Protein 5D0N (pdb70)

Sequence (274 aa):
DVCEAAGKAIYIVSDGTGWTAEHSVNAALGQFENCLADRGCAVNTHLFSLIDDMDRLIEVIKQAAKEGALVLYTLADPSMAEATKKACDFWGVPCTDVLRPTVEAIASHIGVAPSGIPRSSPSRNGRLSEDYFQRIDAIDFTIKQDDGALPQNLYRADIVLAGVSRTGKTPLSIYLAQKGYKVANVPIVMGVDLPKSLFEINQDKVFGLTINPAIEMDHVRQELVHANQIFAQNPSWPVIAVTGKAIEETAAVILGILHDRKQKCSMPRISKRY

Secondary structure (DSSP, 8-state):
------SEEEEEEESS-SHHHHHHHHHHHGGGHHHHHTTSS-EEEEEE----SHHHHHHHHHHHHHHTEEEEEE-SSHHHHHHHHHHHHHHT--EEESSHHHHHHHHHHHT-------TTSSTT-S---HHHHHHHHHHHHHHS--STTHHHHHHH-SEEEEE-TTS-HHHHHHHHHHHT--EEEEE--TT-PPPTHHHHS-STTEEEEE--TT--TTHHHHHHHHHHHHHHH-TTS-EEE-TT--HHHHHHHHHHHHHHHHS--SS-------

Solvent-accessible surface area: 16700 Å² total; per-residue (Å²): 195,141,127,117,125,87,46,97,10,22,4,0,6,7,13,5,46,3,159,85,0,59,120,57,6,78,70,53,36,31,155,110,128,125,48,56,80,112,195,61,45,46,47,52,66,55,66,55,54,73,7,64,44,88,113,112,3,66,121,11,3,25,65,0,25,90,44,52,3,56,1,20,4,14,16,42,44,96,61,24,15,49,23,2,130,154,19,2,119,160,120,63,15,89,32,66,22,44,57,73,79,81,57,91,62,92,15,90,170,96,57,99,83,75,87,20,84,27,175,36,28,122,62,94,89,76,88,101,63,138,53,96,97,97,81,84,82,2,50,72,26,9,77,149,47,86,122,70,36,15,54,97,19,0,119,106,2,58,0,0,0,0,0,2,75,142,7,22,18,94,75,1,2,52,57,0,0,96,97,6,40,60,0,0,27,1,63,2,59,74,80,79,142,32,31,156,9,0,85,102,7,96,43,66,24,0,0,0,0,21,14,66,86,88,180,194,115,84,102,20,44,94,16,11,82,41,2,72,97,22,11,69,131,19,121,57,7,25,64,19,63,17,49,91,58,50,54,95,96,5,1,55,71,0,12,26,48,22,36,43,61,83,123,144,62,119,130,76,136,94,77,88,124,243

Structure (mmCIF, N/CA/C/O backbone):
data_5D0N
#
_entry.id   5D0N
#
_cell.length_a   175.342
_cell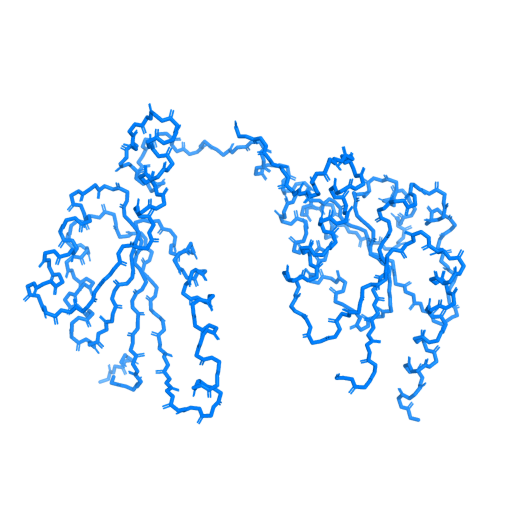.length_b   175.342
_cell.length_c   175.342
_cell.angle_alpha   90.00
_cell.angle_beta   90.00
_cell.angle_gamma   90.00
#
_symmetry.space_group_name_H-M   'P 4 3 2'
#
loop_
_entity.id
_entity.type
_entity.pdbx_description
1 polymer 'Pyruvate, phosphate dikinase regulatory protein, chloroplastic'
2 non-polymer 'ADENOSINE MONOPHOSPHATE'
3 non-polymer 'MAGNESIUM ION'
4 water water
#
loop_
_atom_site.group_PDB
_atom_site.id
_atom_site.type_symbol
_atom_site.label_atom_id
_atom_site.label_alt_id
_atom_site.label_comp_id
_atom_site.label_asym_id
_atom_site.label_entity_id
_atom_site.label_seq_id
_atom_site.pdbx_PDB_ins_code
_atom_site.Cartn_x
_atom_site.Cartn_y
_atom_site.Cartn_z
_atom_site.occupancy
_atom_site.B_iso_or_equiv
_atom_site.auth_seq_id
_atom_site.auth_comp_id
_atom_site.auth_asym_id
_atom_site.auth_atom_id
_atom_site.pdbx_PDB_model_num
ATOM 1 N N . ASP A 1 113 ? 44.857 -17.934 119.049 1.00 125.18 126 ASP A N 1
ATOM 2 C CA . ASP A 1 113 ? 43.605 -17.548 118.330 1.00 127.50 126 ASP A CA 1
ATOM 3 C C . ASP A 1 113 ? 43.841 -16.359 117.368 1.00 127.82 126 ASP A C 1
ATOM 4 O O . ASP A 1 113 ? 43.730 -15.194 117.766 1.00 128.22 126 ASP A O 1
ATOM 9 N N . VAL A 1 114 ? 44.160 -16.672 116.107 1.00 125.46 127 VAL A N 1
ATOM 10 C CA . VAL A 1 114 ? 44.555 -15.665 115.096 1.00 121.30 127 VAL A CA 1
ATOM 11 C C . VAL A 1 114 ? 44.119 -16.027 113.657 1.00 116.74 127 VAL A C 1
ATOM 12 O O . VAL A 1 114 ? 43.767 -17.173 113.360 1.00 113.16 127 VAL A O 1
ATOM 16 N N . CYS A 1 115 ? 44.168 -15.024 112.779 1.00 111.98 128 CYS A N 1
ATOM 17 C CA . CYS A 1 115 ? 43.616 -15.081 111.413 1.00 107.84 128 CYS A CA 1
ATOM 18 C C . CYS A 1 115 ? 44.639 -15.187 110.266 1.00 104.17 128 CYS A C 1
ATOM 19 O O . CYS A 1 115 ? 44.371 -15.847 109.259 1.00 98.99 128 CYS A O 1
ATOM 22 N N . GLU A 1 116 ? 45.782 -14.509 110.419 1.00 101.57 129 GLU A N 1
ATOM 23 C CA . GLU A 1 116 ? 46.824 -14.407 109.377 1.00 93.76 129 GLU A CA 1
ATOM 24 C C . GLU A 1 116 ? 47.759 -15.614 109.371 1.00 87.27 129 GLU A C 1
ATOM 25 O O . GLU A 1 116 ? 47.660 -16.485 108.514 1.00 80.83 129 GLU A O 1
ATOM 31 N N . ALA A 1 122 ? 50.783 -18.181 107.786 1.00 107.04 135 ALA A N 1
ATOM 32 C CA . ALA A 1 122 ? 51.693 -19.211 107.301 1.00 105.14 135 ALA A CA 1
ATOM 33 C C . ALA A 1 122 ? 51.334 -19.669 105.874 1.00 108.73 135 ALA A C 1
ATOM 34 O O . ALA A 1 122 ? 52.207 -19.716 104.999 1.00 106.32 135 ALA A O 1
ATOM 36 N N . ALA A 1 123 ? 50.050 -19.971 105.651 1.00 112.71 136 ALA A N 1
ATOM 37 C CA . ALA A 1 123 ? 49.558 -20.641 104.422 1.00 112.15 136 ALA A CA 1
ATOM 38 C C . ALA A 1 123 ? 49.716 -19.830 103.120 1.00 112.72 136 ALA A C 1
ATOM 39 O O . ALA A 1 123 ? 49.056 -18.803 102.950 1.00 120.65 136 ALA A O 1
ATOM 41 N N . GLY A 1 124 ? 50.571 -20.311 102.207 1.00 105.79 137 GLY A N 1
ATOM 42 C CA . GLY A 1 124 ? 50.804 -19.671 100.898 1.00 97.43 137 GLY A CA 1
ATOM 43 C C . GLY A 1 124 ? 51.816 -18.534 100.943 1.00 93.93 137 GLY A C 1
ATOM 44 O O . GLY A 1 124 ? 52.149 -18.033 102.024 1.00 96.82 137 GLY A O 1
ATOM 45 N N . LYS A 1 125 ? 52.314 -18.131 99.770 1.00 85.97 138 LYS A N 1
ATOM 46 C CA . LYS A 1 125 ? 53.222 -16.970 99.664 1.00 79.28 138 LYS A CA 1
ATOM 47 C C . LYS A 1 125 ? 52.400 -15.679 99.686 1.00 72.10 138 LYS A C 1
ATOM 48 O O . LYS A 1 125 ? 51.401 -15.563 98.991 1.00 71.46 138 LYS A O 1
ATOM 51 N N . ALA A 1 126 ? 52.835 -14.714 100.487 1.00 66.05 139 ALA A N 1
ATOM 52 C CA . ALA A 1 126 ? 52.064 -13.503 100.747 1.00 63.50 139 ALA A CA 1
ATOM 53 C C . ALA A 1 126 ? 52.608 -12.297 99.981 1.00 60.40 139 ALA A C 1
ATOM 54 O O . ALA A 1 126 ? 53.796 -12.247 99.649 1.00 61.61 139 ALA A O 1
ATOM 56 N N . ILE A 1 127 ? 51.729 -11.329 99.708 1.00 55.37 140 ILE A N 1
ATOM 57 C CA . ILE A 1 127 ? 52.107 -10.065 99.071 1.00 50.26 140 ILE A CA 1
ATOM 58 C C . ILE A 1 127 ? 51.396 -8.900 99.713 1.00 46.01 140 ILE A C 1
ATOM 59 O O . ILE A 1 127 ? 50.184 -8.896 99.819 1.00 45.13 140 ILE A O 1
ATOM 64 N N . TYR A 1 128 ? 52.160 -7.896 100.097 1.00 45.23 141 TYR A N 1
ATOM 65 C CA . TYR A 1 128 ? 51.612 -6.727 100.762 1.00 47.12 141 TYR A CA 1
ATOM 66 C C . TYR A 1 128 ? 51.504 -5.623 99.743 1.00 46.06 141 TYR A C 1
ATOM 67 O O . TYR A 1 128 ? 52.459 -5.345 99.019 1.00 49.25 141 TYR A O 1
ATOM 76 N N . ILE A 1 129 ? 50.333 -5.010 99.675 1.00 43.50 142 ILE A N 1
ATOM 77 C CA . ILE A 1 129 ? 50.098 -3.903 98.769 1.00 42.70 142 ILE A CA 1
ATOM 78 C C . ILE A 1 129 ? 49.924 -2.714 99.671 1.00 41.67 142 ILE A C 1
ATOM 79 O O . ILE A 1 129 ? 49.103 -2.743 100.588 1.00 43.44 142 ILE A O 1
ATOM 84 N N . VAL A 1 130 ? 50.717 -1.681 99.445 1.00 40.52 143 VAL A N 1
ATOM 85 C CA . VAL A 1 130 ? 50.854 -0.649 100.446 1.00 43.42 143 VAL A CA 1
ATOM 86 C C . VAL A 1 130 ? 50.859 0.706 99.799 1.00 43.98 143 VAL A C 1
ATOM 87 O O . VAL A 1 130 ? 51.735 1.008 98.990 1.00 47.31 143 VAL A O 1
ATOM 91 N N . SER A 1 131 ? 49.901 1.539 100.173 1.00 42.92 144 SER A N 1
ATOM 92 C CA . SER A 1 131 ? 49.805 2.850 99.568 1.00 43.52 144 SER A CA 1
ATOM 93 C C . SER A 1 131 ? 49.452 3.903 100.583 1.00 43.50 144 SER A C 1
ATOM 94 O O . SER A 1 131 ? 48.720 3.647 101.530 1.00 42.62 144 SER A O 1
ATOM 97 N N . ASP A 1 132 ? 49.981 5.097 100.367 1.00 45.45 145 ASP A N 1
ATOM 98 C CA . ASP A 1 132 ? 49.550 6.268 101.125 1.00 49.08 145 ASP A CA 1
ATOM 99 C C . ASP A 1 132 ? 48.128 6.700 100.784 1.00 49.30 145 ASP A C 1
ATOM 100 O O . ASP A 1 132 ? 47.536 7.462 101.540 1.00 51.50 145 ASP A O 1
ATOM 105 N N . GLY A 1 133 ? 47.602 6.242 99.644 1.00 49.45 146 GLY A N 1
ATOM 106 C CA . GLY A 1 133 ? 46.190 6.437 99.274 1.00 49.57 146 GLY A CA 1
ATOM 107 C C . GLY A 1 133 ? 45.318 5.188 99.421 1.00 47.80 146 GLY A C 1
ATOM 108 O O . GLY A 1 133 ? 45.233 4.608 100.499 1.00 48.89 146 GLY A O 1
ATOM 109 N N . THR A 1 134 ? 44.680 4.779 98.328 1.00 45.65 147 THR A N 1
ATOM 110 C CA . THR A 1 134 ? 43.628 3.745 98.338 1.00 44.46 147 THR A CA 1
ATOM 111 C C . THR A 1 134 ? 44.118 2.291 98.243 1.00 42.90 147 THR A C 1
ATOM 112 O O . THR A 1 134 ? 43.447 1.362 98.732 1.00 41.99 147 THR A O 1
ATOM 116 N N . GLY A 1 135 ? 45.270 2.114 97.598 1.00 41.27 148 GLY A N 1
ATOM 117 C CA . GLY A 1 135 ? 45.811 0.806 97.280 1.00 40.25 148 GLY A CA 1
ATOM 118 C C . GLY A 1 135 ? 45.378 0.228 95.946 1.00 39.79 148 GLY A C 1
ATOM 119 O O . GLY A 1 135 ? 45.797 -0.872 95.607 1.00 39.52 148 GLY A O 1
ATOM 120 N N . TRP A 1 136 ? 44.569 0.947 95.168 1.00 41.00 149 TRP A N 1
ATOM 121 C CA . TRP A 1 136 ? 43.909 0.326 93.991 1.00 42.47 149 TRP A CA 1
ATOM 122 C C . TRP A 1 136 ? 44.835 0.179 92.771 1.00 39.98 149 TRP A C 1
ATOM 123 O O . TRP A 1 136 ? 44.860 -0.884 92.133 1.00 37.80 149 TRP A O 1
ATOM 134 N N . THR A 1 137 ? 45.589 1.245 92.474 1.00 37.61 150 THR A N 1
ATOM 135 C CA . THR A 1 137 ? 46.567 1.266 91.371 1.00 34.73 150 THR A CA 1
ATOM 136 C C . THR A 1 137 ? 47.506 0.084 91.445 1.00 33.25 150 THR A C 1
ATOM 137 O O . THR A 1 137 ? 47.743 -0.608 90.458 1.00 31.82 150 THR A O 1
ATOM 141 N N . ALA A 1 138 ? 48.014 -0.136 92.646 1.00 32.76 151 ALA A N 1
ATOM 142 C CA . ALA A 1 138 ? 48.880 -1.253 92.947 1.00 33.77 151 ALA A CA 1
ATOM 143 C C . ALA A 1 138 ? 48.158 -2.587 92.792 1.00 34.12 151 ALA A C 1
ATOM 144 O O . ALA A 1 138 ? 48.664 -3.497 92.124 1.00 31.97 151 ALA A O 1
ATOM 146 N N . GLU A 1 139 ? 46.966 -2.682 93.386 1.00 35.69 152 GLU A N 1
ATOM 147 C CA . GLU A 1 139 ? 46.174 -3.909 93.317 1.00 38.41 152 GLU A CA 1
ATOM 148 C C . GLU A 1 139 ? 45.870 -4.265 91.875 1.00 37.00 152 GLU A C 1
ATOM 149 O O . GLU A 1 139 ? 45.780 -5.449 91.513 1.00 35.25 152 GLU A O 1
ATOM 155 N N . HIS A 1 140 ? 45.702 -3.225 91.062 1.00 35.94 153 HIS A N 1
ATOM 156 C CA . HIS A 1 140 ? 45.490 -3.404 89.644 1.00 35.25 153 HIS A CA 1
ATOM 157 C C . HIS A 1 140 ? 46.724 -4.013 89.017 1.00 34.34 153 HIS A C 1
ATOM 158 O O . HIS A 1 140 ? 46.636 -5.067 88.386 1.00 34.52 153 HIS A O 1
ATOM 165 N N . SER A 1 141 ? 47.864 -3.351 89.213 1.00 33.46 154 SER A N 1
ATOM 166 C CA . SER A 1 141 ? 49.133 -3.828 88.671 1.00 33.39 154 SER A CA 1
ATOM 167 C C . SER A 1 141 ? 49.472 -5.230 89.132 1.00 33.03 154 SER A C 1
ATOM 168 O O . SER A 1 141 ? 50.021 -6.019 88.363 1.00 32.42 154 SER A O 1
ATOM 171 N N . VAL A 1 142 ? 49.130 -5.538 90.377 1.00 33.02 155 VAL A N 1
ATOM 172 C CA . VAL A 1 142 ? 49.373 -6.867 90.912 1.00 33.87 155 VAL A CA 1
ATOM 173 C C . VAL A 1 142 ? 48.475 -7.864 90.185 1.00 34.54 155 VAL A C 1
ATOM 174 O O . VAL A 1 142 ? 48.958 -8.871 89.676 1.00 32.23 155 VAL A O 1
ATOM 178 N N . ASN A 1 143 ? 47.178 -7.559 90.132 1.00 38.26 156 ASN A N 1
ATOM 179 C CA . ASN A 1 143 ? 46.198 -8.385 89.411 1.00 41.98 156 ASN A CA 1
ATOM 180 C C . ASN A 1 143 ? 46.643 -8.765 88.004 1.00 43.39 156 ASN A C 1
ATOM 181 O O . ASN A 1 143 ? 46.533 -9.928 87.600 1.00 43.83 156 ASN A O 1
ATOM 185 N N . ALA A 1 144 ? 47.143 -7.769 87.275 1.00 44.12 157 ALA A N 1
ATOM 186 C CA . ALA A 1 144 ? 47.647 -7.950 85.917 1.00 43.70 157 ALA A CA 1
ATOM 187 C C . ALA A 1 144 ? 48.890 -8.832 85.906 1.00 44.00 157 ALA A C 1
ATOM 188 O O . ALA A 1 144 ? 48.978 -9.811 85.145 1.00 41.71 157 ALA A O 1
ATOM 190 N N . ALA A 1 145 ? 49.838 -8.472 86.769 1.00 45.63 158 ALA A N 1
ATOM 191 C CA . ALA A 1 145 ? 51.091 -9.206 86.932 1.00 47.02 158 ALA A CA 1
ATOM 192 C C . ALA A 1 145 ? 50.839 -10.678 87.163 1.00 47.61 158 ALA A C 1
ATOM 193 O O . ALA A 1 145 ? 51.428 -11.535 86.509 1.00 47.89 158 ALA A O 1
ATOM 195 N N . LEU A 1 146 ? 49.925 -10.957 88.078 1.00 50.04 159 LEU A N 1
ATOM 196 C CA . LEU A 1 146 ? 49.568 -12.327 88.411 1.00 53.51 159 LEU A CA 1
ATOM 197 C C . LEU A 1 146 ? 49.191 -13.163 87.193 1.00 55.54 159 LEU A C 1
ATOM 198 O O . LEU A 1 146 ? 49.402 -14.377 87.190 1.00 55.55 159 LEU A O 1
ATOM 203 N N . GLY A 1 147 ? 48.662 -12.510 86.159 1.00 59.87 160 GLY A N 1
ATOM 204 C CA . GLY A 1 147 ? 48.429 -13.134 84.853 1.00 64.90 160 GLY A CA 1
ATOM 205 C C . GLY A 1 147 ? 49.569 -13.957 84.269 1.00 66.45 160 GLY A C 1
ATOM 206 O O . GLY A 1 147 ? 49.341 -14.993 83.635 1.00 64.33 160 GLY A O 1
ATOM 207 N N . GLN A 1 148 ? 50.800 -13.515 84.500 1.00 69.40 161 GLN A N 1
ATOM 208 C CA . GLN A 1 148 ? 51.969 -14.260 84.031 1.00 72.76 161 GLN A CA 1
ATOM 209 C C . GLN A 1 148 ? 52.145 -15.634 84.690 1.00 75.27 161 GLN A C 1
ATOM 210 O O . GLN A 1 148 ? 52.920 -16.456 84.201 1.00 77.98 161 GLN A O 1
ATOM 216 N N . PHE A 1 149 ? 51.431 -15.876 85.787 1.00 77.58 162 PHE A N 1
ATOM 217 C CA . PHE A 1 149 ? 51.459 -17.151 86.483 1.00 78.16 162 PHE A CA 1
ATOM 218 C C . PHE A 1 149 ? 50.065 -17.783 86.518 1.00 80.24 162 PHE A C 1
ATOM 219 O O . PHE A 1 149 ? 49.704 -18.423 87.499 1.00 78.27 162 PHE A O 1
ATOM 227 N N . GLU A 1 150 ? 49.293 -17.595 85.442 1.00 87.16 163 GLU A N 1
ATOM 228 C CA . GLU A 1 150 ? 47.987 -18.261 85.256 1.00 92.48 163 GLU A CA 1
ATOM 229 C C . GLU A 1 150 ? 48.077 -19.758 85.557 1.00 94.83 163 GLU A C 1
ATOM 230 O O . GLU A 1 150 ? 47.343 -20.283 86.395 1.00 94.11 163 GLU A O 1
ATOM 236 N N . ASN A 1 151 ? 49.003 -20.422 84.869 1.00 98.71 164 ASN A N 1
ATOM 237 C CA . ASN A 1 151 ? 49.100 -21.884 84.878 1.00 101.44 164 ASN A CA 1
ATOM 238 C C . ASN A 1 151 ? 49.662 -22.417 86.190 1.00 102.82 164 ASN A C 1
ATOM 239 O O . ASN A 1 151 ? 49.278 -23.500 86.642 1.00 100.74 164 ASN A O 1
ATOM 244 N N . CYS A 1 152 ? 50.577 -21.654 86.786 1.00 104.74 165 CYS A N 1
ATOM 245 C CA . CYS A 1 152 ? 51.051 -21.914 88.142 1.00 107.59 165 CYS A CA 1
ATOM 246 C C . CYS A 1 152 ? 49.877 -21.958 89.127 1.00 101.88 165 CYS A C 1
ATOM 247 O O . CYS A 1 152 ? 49.651 -22.967 89.796 1.00 100.62 165 CYS A O 1
ATOM 250 N N . LEU A 1 153 ? 49.121 -20.863 89.172 1.00 96.64 166 LEU A N 1
ATOM 251 C CA . LEU A 1 153 ? 47.991 -20.704 90.094 1.00 90.00 166 LEU A CA 1
ATOM 252 C C . LEU A 1 153 ? 46.811 -21.599 89.789 1.00 89.67 166 LEU A C 1
ATOM 253 O O . LEU A 1 153 ? 46.048 -21.921 90.698 1.00 87.10 166 LEU A O 1
ATOM 258 N N . ALA A 1 154 ? 46.653 -21.968 88.515 1.00 95.00 167 ALA A N 1
ATOM 259 C CA . ALA A 1 154 ? 45.548 -22.818 88.057 1.00 100.31 167 ALA A CA 1
ATOM 260 C C . ALA A 1 154 ? 45.450 -24.096 88.880 1.00 105.86 167 ALA A C 1
ATOM 261 O O . ALA A 1 154 ? 44.432 -24.349 89.525 1.00 111.02 167 ALA A O 1
ATOM 263 N N . ASP A 1 155 ? 46.538 -24.860 88.896 1.00 109.19 168 ASP A N 1
ATOM 264 C CA . ASP A 1 155 ? 46.581 -26.158 89.588 1.00 110.86 168 ASP A CA 1
ATOM 265 C C . ASP A 1 155 ? 47.080 -26.076 91.048 1.00 114.35 168 ASP A C 1
ATOM 266 O O . ASP A 1 155 ? 47.502 -27.085 91.615 1.00 120.02 168 ASP A O 1
ATOM 271 N N . ARG A 1 156 ? 47.011 -24.886 91.655 1.00 116.25 169 ARG A N 1
ATOM 272 C CA . ARG A 1 156 ? 47.672 -24.591 92.941 1.00 116.58 169 ARG A CA 1
ATOM 273 C C . ARG A 1 156 ? 49.167 -24.988 92.969 1.00 110.98 169 ARG A C 1
ATOM 274 O O . ARG A 1 156 ? 49.692 -25.375 94.014 1.00 106.22 169 ARG A O 1
ATOM 282 N N . GLY A 1 157 ? 49.846 -24.876 91.822 1.00 108.09 170 GLY A N 1
ATOM 283 C CA . GLY A 1 157 ? 51.292 -25.072 91.747 1.00 105.75 170 GLY A CA 1
ATOM 284 C C . GLY A 1 157 ? 51.973 -24.059 92.650 1.00 107.61 170 GLY A C 1
ATOM 285 O O . GLY A 1 157 ? 52.930 -24.386 93.345 1.00 111.07 170 GLY A O 1
ATOM 286 N N . CYS A 1 158 ? 51.468 -22.824 92.615 1.00 109.62 171 CYS A N 1
ATOM 287 C CA . CYS A 1 158 ? 51.710 -21.814 93.651 1.00 109.85 171 CYS A CA 1
ATOM 288 C C . CYS A 1 158 ? 50.360 -21.325 94.182 1.00 104.49 171 CYS A C 1
ATOM 289 O O . CYS A 1 158 ? 49.297 -21.752 93.715 1.00 106.20 171 CYS A O 1
ATOM 292 N N . ALA A 1 159 ? 50.411 -20.456 95.184 1.00 95.11 172 ALA A N 1
ATOM 293 C CA . ALA A 1 159 ? 49.214 -19.811 95.713 1.00 90.08 172 ALA A CA 1
ATOM 294 C C . ALA A 1 159 ? 49.627 -18.549 96.453 1.00 85.69 172 ALA A C 1
ATOM 295 O O . ALA A 1 159 ? 50.669 -18.522 97.117 1.00 85.07 172 ALA A O 1
ATOM 297 N N . VAL A 1 160 ? 48.806 -17.509 96.327 1.00 79.52 173 VAL A N 1
ATOM 298 C CA . VAL A 1 160 ? 49.180 -16.165 96.762 1.00 74.54 173 VAL A CA 1
ATOM 299 C C . VAL A 1 160 ? 48.089 -15.556 97.631 1.00 70.01 173 VAL A C 1
ATOM 300 O O . VAL A 1 160 ? 46.921 -15.911 97.506 1.00 68.64 173 VAL A O 1
ATOM 304 N N . ASN A 1 161 ? 48.500 -14.664 98.529 1.00 68.44 174 ASN A N 1
ATOM 305 C CA . ASN A 1 161 ? 47.596 -13.863 99.347 1.00 69.65 174 ASN A CA 1
ATOM 306 C C . ASN A 1 161 ? 47.975 -12.413 99.170 1.00 64.32 174 ASN A C 1
ATOM 307 O O . ASN A 1 161 ? 49.129 -12.053 99.384 1.00 63.53 174 ASN A O 1
ATOM 312 N N . THR A 1 162 ? 47.024 -11.580 98.778 1.00 60.23 175 THR A N 1
ATOM 313 C CA . THR A 1 162 ? 47.284 -10.154 98.682 1.00 59.63 175 THR A CA 1
ATOM 314 C C . THR A 1 162 ? 46.702 -9.488 99.910 1.00 53.53 175 THR A C 1
ATOM 315 O O . THR A 1 162 ? 45.585 -9.789 100.300 1.00 51.88 175 THR A O 1
ATOM 319 N N . HIS A 1 163 ? 47.469 -8.592 100.515 1.00 50.91 176 HIS A N 1
ATOM 320 C CA . HIS A 1 163 ? 47.050 -7.882 101.717 1.00 51.72 176 HIS A CA 1
ATOM 321 C C . HIS A 1 163 ? 47.187 -6.401 101.445 1.00 47.06 176 HIS A C 1
ATOM 322 O O . HIS A 1 163 ? 48.271 -5.921 101.129 1.00 45.09 176 HIS A O 1
ATOM 329 N N . LEU A 1 164 ? 46.083 -5.676 101.555 1.00 44.13 177 LEU A N 1
ATOM 330 C CA . LEU A 1 164 ? 46.027 -4.318 101.053 1.00 43.35 177 LEU A CA 1
ATOM 331 C C . LEU A 1 164 ? 45.932 -3.306 102.174 1.00 40.47 177 LEU A C 1
ATOM 332 O O . LEU A 1 164 ? 44.997 -3.326 102.965 1.00 40.11 177 LEU A O 1
ATOM 337 N N . PHE A 1 165 ? 46.905 -2.411 102.226 1.00 39.88 178 PHE A N 1
ATOM 338 C CA . PHE A 1 165 ? 47.011 -1.452 103.307 1.00 41.99 178 PHE A CA 1
ATOM 339 C C . PHE A 1 165 ? 46.845 -0.066 102.742 1.00 42.36 178 PHE A C 1
ATOM 340 O O . PHE A 1 165 ? 47.779 0.500 102.160 1.00 42.44 178 PHE A O 1
ATOM 348 N N . SER A 1 166 ? 45.646 0.476 102.901 1.00 42.66 179 SER A N 1
ATOM 349 C CA . SER A 1 166 ? 45.370 1.817 102.424 1.00 43.42 179 SER A CA 1
ATOM 350 C C . SER A 1 166 ? 45.868 2.829 103.472 1.00 40.76 179 SER A C 1
ATOM 351 O O . SER A 1 166 ? 46.208 2.457 104.590 1.00 38.36 179 SER A O 1
ATOM 354 N N . LEU A 1 167 ? 45.964 4.089 103.065 1.00 41.03 180 LEU A N 1
ATOM 355 C CA . LEU A 1 167 ? 46.168 5.232 103.962 1.00 42.64 180 LEU A CA 1
ATOM 356 C C . LEU A 1 167 ? 47.426 5.210 104.872 1.00 45.26 180 LEU A C 1
ATOM 357 O O . LEU A 1 167 ? 47.412 5.722 105.992 1.00 45.79 180 LEU A O 1
ATOM 361 N N . ILE A 1 168 ? 48.522 4.662 104.353 1.00 48.40 181 ILE A N 1
ATOM 362 C CA . ILE A 1 168 ? 49.794 4.561 105.080 1.00 48.88 181 ILE A CA 1
ATOM 363 C C . ILE A 1 168 ? 50.568 5.871 104.894 1.00 51.66 181 ILE A C 1
ATOM 364 O O . ILE A 1 168 ? 51.586 5.919 104.214 1.00 49.66 181 ILE A O 1
ATOM 369 N N . ASP A 1 169 ? 50.086 6.933 105.527 1.00 59.74 182 ASP A N 1
ATOM 370 C CA . ASP A 1 169 ? 50.584 8.299 105.258 1.00 68.38 182 ASP A CA 1
ATOM 371 C C . ASP A 1 169 ? 51.619 8.848 106.270 1.00 76.18 182 ASP A C 1
ATOM 372 O O . ASP A 1 169 ? 52.037 10.000 106.143 1.00 77.17 182 ASP A O 1
ATOM 377 N N . ASP A 1 170 ? 52.033 8.036 107.252 1.00 85.39 183 ASP A N 1
ATOM 378 C CA . ASP A 1 170 ? 53.036 8.444 108.262 1.00 86.71 183 ASP A CA 1
ATOM 379 C C . ASP A 1 170 ? 54.040 7.321 108.569 1.00 88.31 183 ASP A C 1
ATOM 380 O O . ASP A 1 170 ? 53.838 6.155 108.200 1.00 82.65 183 ASP A O 1
ATOM 385 N N . MET A 1 171 ? 55.094 7.689 109.292 1.00 89.17 184 MET A N 1
ATOM 386 C CA . MET A 1 171 ? 56.250 6.817 109.493 1.00 90.94 184 MET A CA 1
ATOM 387 C C . MET A 1 171 ? 55.954 5.622 110.398 1.00 90.60 184 MET A C 1
ATOM 388 O O . MET A 1 171 ? 56.260 4.480 110.049 1.00 83.41 184 MET A O 1
ATOM 393 N N . ASP A 1 172 ? 55.359 5.901 111.558 1.00 93.52 185 ASP A N 1
ATOM 394 C CA . ASP A 1 172 ? 55.083 4.874 112.578 1.00 95.26 185 ASP A CA 1
ATOM 395 C C . ASP A 1 172 ? 54.266 3.734 111.991 1.00 89.96 185 ASP A C 1
ATOM 396 O O . ASP A 1 172 ? 54.616 2.552 112.140 1.00 82.40 185 ASP A O 1
ATOM 401 N N . ARG A 1 173 ? 53.177 4.122 111.324 1.00 85.94 186 ARG A N 1
ATOM 402 C CA . ARG A 1 173 ? 52.259 3.181 110.699 1.00 84.56 186 ARG A CA 1
ATOM 403 C C . ARG A 1 173 ? 52.978 2.417 109.588 1.00 81.44 186 ARG A C 1
ATOM 404 O O . ARG A 1 173 ? 52.818 1.199 109.478 1.00 78.38 186 ARG A O 1
ATOM 412 N N . LEU A 1 174 ? 53.805 3.122 108.810 1.00 78.03 187 LEU A N 1
ATOM 413 C CA . LEU A 1 174 ? 54.638 2.487 107.767 1.00 75.78 187 LEU A CA 1
ATOM 414 C C . LEU A 1 174 ? 55.511 1.360 108.349 1.00 73.89 187 LEU A C 1
ATOM 415 O O . LEU A 1 174 ? 55.483 0.211 107.871 1.00 62.16 187 LEU A O 1
ATOM 420 N N . ILE A 1 175 ? 56.240 1.704 109.411 1.00 77.06 188 ILE A N 1
ATOM 421 C CA . ILE A 1 175 ? 57.231 0.809 110.019 1.00 79.42 188 ILE A CA 1
ATOM 422 C C . ILE A 1 175 ? 56.576 -0.463 110.577 1.00 80.18 188 ILE A C 1
ATOM 423 O O . ILE A 1 175 ? 57.133 -1.570 110.482 1.00 74.60 188 ILE A O 1
ATOM 427 N N . GLU A 1 176 ? 55.395 -0.282 111.161 1.00 81.43 189 GLU A N 1
ATOM 428 C CA . GLU A 1 176 ? 54.606 -1.394 111.671 1.00 81.77 189 GLU A CA 1
ATOM 429 C C . GLU A 1 176 ? 54.213 -2.382 110.582 1.00 77.04 189 GLU A C 1
ATOM 430 O O . GLU A 1 176 ? 54.254 -3.594 110.809 1.00 70.68 189 GLU A O 1
ATOM 436 N N . VAL A 1 177 ? 53.849 -1.861 109.408 1.00 76.18 190 VAL A N 1
ATOM 437 C CA . VAL A 1 177 ? 53.375 -2.706 108.301 1.00 75.32 190 VAL A CA 1
ATOM 438 C C . VAL A 1 177 ? 54.476 -3.643 107.853 1.00 72.41 190 VAL A C 1
ATOM 439 O O . VAL A 1 177 ? 54.233 -4.835 107.624 1.00 67.24 190 VAL A O 1
ATOM 443 N N . ILE A 1 178 ? 55.681 -3.085 107.738 1.00 70.50 191 ILE A N 1
ATOM 444 C CA . ILE A 1 178 ? 56.825 -3.821 107.211 1.00 68.22 191 ILE A CA 1
ATOM 445 C C . ILE A 1 178 ? 57.247 -4.856 108.238 1.00 65.30 191 ILE A C 1
ATOM 446 O O . ILE A 1 178 ? 57.457 -6.023 107.894 1.00 60.64 191 ILE A O 1
ATOM 451 N N . LYS A 1 179 ? 57.366 -4.408 109.491 1.00 63.92 192 LYS A N 1
ATOM 452 C CA . LYS A 1 179 ? 57.546 -5.295 110.637 1.00 62.17 192 LYS A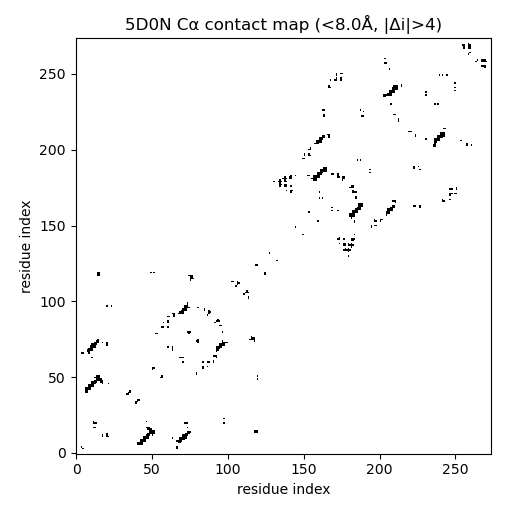 CA 1
ATOM 453 C C . LYS A 1 179 ? 56.627 -6.518 110.511 1.00 63.23 192 LYS A C 1
ATOM 454 O O . LYS A 1 179 ? 57.087 -7.664 110.568 1.00 59.26 192 LYS A O 1
ATOM 456 N N . GLN A 1 180 ? 55.340 -6.244 110.285 1.00 66.46 193 GLN A N 1
ATOM 457 C CA . GLN A 1 180 ? 54.313 -7.280 110.079 1.00 66.82 193 GLN A CA 1
ATOM 458 C C . GLN A 1 180 ? 54.622 -8.130 108.844 1.00 62.06 193 GLN A C 1
ATOM 459 O O . GLN A 1 180 ? 54.528 -9.361 108.884 1.00 54.75 193 GLN A O 1
ATOM 465 N N . ALA A 1 181 ? 54.960 -7.449 107.751 1.00 61.61 194 ALA A N 1
ATOM 466 C CA . ALA A 1 181 ? 55.291 -8.096 106.481 1.00 63.66 194 ALA A CA 1
ATOM 467 C C . ALA A 1 181 ? 56.409 -9.094 106.657 1.00 65.67 194 ALA A C 1
ATOM 468 O O . ALA A 1 181 ? 56.328 -10.217 106.154 1.00 62.10 194 ALA A O 1
ATOM 470 N N . ALA A 1 182 ? 57.446 -8.663 107.378 1.00 69.98 195 ALA A N 1
ATOM 471 C CA . ALA A 1 182 ? 58.565 -9.523 107.758 1.00 69.71 195 ALA A CA 1
ATOM 472 C C . ALA A 1 182 ? 58.069 -10.684 108.608 1.00 68.62 195 ALA A C 1
ATOM 473 O O . ALA A 1 182 ? 58.311 -11.848 108.262 1.00 64.62 195 ALA A O 1
ATOM 475 N N . LYS A 1 183 ? 57.339 -10.363 109.684 1.00 68.66 196 LYS A N 1
ATOM 476 C CA . LYS A 1 183 ? 56.713 -11.378 110.551 1.00 69.01 196 LYS A CA 1
ATOM 477 C C . LYS A 1 183 ? 55.954 -12.426 109.726 1.00 73.58 196 LYS A C 1
ATOM 478 O O . LYS A 1 183 ? 56.050 -13.624 110.002 1.00 72.53 196 LYS A O 1
ATOM 480 N N . GLU A 1 184 ? 55.246 -11.966 108.691 1.00 79.92 197 GLU A N 1
ATOM 481 C CA . GLU A 1 184 ? 54.457 -12.840 107.808 1.00 82.43 197 GLU A CA 1
ATOM 482 C C . GLU A 1 184 ? 55.269 -13.452 106.656 1.00 78.95 197 GLU A C 1
ATOM 483 O O . GLU A 1 184 ? 54.880 -14.485 106.105 1.00 76.15 197 GLU A O 1
ATOM 489 N N . GLY A 1 185 ? 56.372 -12.803 106.287 1.00 77.01 198 GLY A N 1
ATOM 490 C CA . GLY A 1 185 ? 57.264 -13.289 105.235 1.00 78.62 198 GLY A CA 1
ATOM 491 C C . GLY A 1 185 ? 56.698 -12.989 103.864 1.00 76.06 198 GLY A C 1
ATOM 492 O O . GLY A 1 185 ? 56.305 -13.904 103.137 1.00 71.65 198 GLY A O 1
ATOM 493 N N . ALA A 1 186 ? 56.679 -11.703 103.513 1.00 75.95 199 ALA A N 1
ATOM 494 C CA . ALA A 1 186 ? 55.862 -11.212 102.399 1.00 75.22 199 ALA A CA 1
ATOM 495 C C . ALA A 1 186 ? 56.531 -10.098 101.601 1.00 71.63 199 ALA A C 1
ATOM 496 O O . ALA A 1 186 ? 57.149 -9.199 102.171 1.00 71.01 199 ALA A O 1
ATOM 498 N N . LEU A 1 187 ? 56.348 -10.156 100.282 1.00 63.96 200 LEU A N 1
ATOM 499 C CA . LEU A 1 187 ? 56.858 -9.149 99.356 1.00 58.00 200 LEU A CA 1
ATOM 500 C C . LEU A 1 187 ? 56.035 -7.873 99.476 1.00 52.98 200 LEU A C 1
ATOM 501 O O . LEU A 1 187 ? 54.817 -7.943 99.554 1.00 52.77 200 LEU A O 1
ATOM 506 N N . VAL A 1 188 ? 56.698 -6.721 99.501 1.00 49.86 201 VAL A N 1
ATOM 507 C CA . VAL A 1 188 ? 56.023 -5.426 99.610 1.00 50.29 201 VAL A CA 1
ATOM 508 C C . VAL A 1 188 ? 56.116 -4.625 98.312 1.00 51.53 201 VAL A C 1
ATOM 509 O O . VAL A 1 188 ? 57.163 -4.083 97.961 1.00 55.71 201 VAL A O 1
ATOM 513 N N . LEU A 1 189 ? 54.978 -4.520 97.639 1.00 49.08 202 LEU A N 1
ATOM 514 C CA . LEU A 1 189 ? 54.819 -3.715 96.450 1.00 45.00 202 LEU A CA 1
ATOM 515 C C . LEU A 1 189 ? 54.134 -2.472 96.962 1.00 41.48 202 LEU A C 1
ATOM 516 O O . LEU A 1 189 ? 53.212 -2.586 97.765 1.00 40.99 202 LEU A O 1
ATOM 521 N N . TYR A 1 190 ? 54.576 -1.291 96.552 1.00 39.84 203 TYR A N 1
ATOM 522 C CA . TYR A 1 190 ? 54.091 -0.075 97.204 1.00 42.38 203 TYR A CA 1
ATOM 523 C C . TYR A 1 190 ? 54.028 1.164 96.340 1.00 43.18 203 TYR A C 1
ATOM 524 O O . TYR A 1 190 ? 54.633 1.218 95.279 1.00 44.79 203 TYR A O 1
ATOM 533 N N . THR A 1 191 ? 53.277 2.157 96.807 1.00 44.80 204 THR A N 1
ATOM 534 C CA . THR A 1 191 ? 53.127 3.429 96.092 1.00 48.46 204 THR A CA 1
ATOM 535 C C . THR A 1 191 ? 53.103 4.559 97.108 1.00 49.46 204 THR A C 1
ATOM 536 O O . THR A 1 191 ? 52.198 4.626 97.945 1.00 49.15 204 THR A O 1
ATOM 540 N N . LEU A 1 192 ? 54.097 5.438 97.053 1.00 51.15 205 LEU A N 1
ATOM 541 C CA . LEU A 1 192 ? 54.242 6.478 98.068 1.00 53.46 205 LEU A CA 1
ATOM 542 C C . LEU A 1 192 ? 54.770 7.769 97.460 1.00 52.50 205 LEU A C 1
ATOM 543 O O . LEU A 1 192 ? 55.875 7.809 96.943 1.00 51.59 205 LEU A O 1
ATOM 548 N N . ALA A 1 193 ? 53.971 8.824 97.538 1.00 55.46 206 ALA A N 1
ATOM 549 C CA . ALA A 1 193 ? 54.287 10.096 96.890 1.00 59.47 206 ALA A CA 1
ATOM 550 C C . ALA A 1 193 ? 55.492 10.799 97.506 1.00 61.89 206 ALA A C 1
ATOM 551 O O . ALA A 1 193 ? 56.330 11.329 96.785 1.00 60.70 206 ALA A O 1
ATOM 553 N N . ASP A 1 194 ? 55.554 10.811 98.837 1.00 67.46 207 ASP A N 1
ATOM 554 C CA . ASP A 1 194 ? 56.671 11.412 99.578 1.00 70.84 207 ASP A CA 1
ATOM 555 C C . ASP A 1 194 ? 57.964 10.592 99.399 1.00 72.00 207 ASP A C 1
ATOM 556 O O . ASP A 1 194 ? 57.985 9.395 99.715 1.00 70.91 207 ASP A O 1
ATOM 561 N N . PRO A 1 195 ? 59.049 11.238 98.910 1.00 72.40 208 PRO A N 1
ATOM 562 C CA . PRO A 1 195 ? 60.276 10.481 98.594 1.00 71.62 208 PRO A CA 1
ATOM 563 C C . PRO A 1 195 ? 60.909 9.820 99.826 1.00 72.60 208 PRO A C 1
ATOM 564 O O . PRO A 1 195 ? 61.426 8.704 99.727 1.00 70.90 208 PRO A O 1
ATOM 568 N N . SER A 1 196 ? 60.835 10.515 100.966 1.00 72.09 209 SER A N 1
ATOM 569 C CA . SER A 1 196 ? 61.360 10.045 102.252 1.00 69.05 209 SER A CA 1
ATOM 570 C C . SER A 1 196 ? 60.728 8.723 102.667 1.00 68.91 209 SER A C 1
ATOM 571 O O . SER A 1 196 ? 61.422 7.813 103.130 1.00 67.61 209 SER A O 1
ATOM 574 N N . MET A 1 197 ? 59.409 8.639 102.485 1.00 68.96 210 MET A N 1
ATOM 575 C CA . MET A 1 197 ? 58.638 7.420 102.752 1.00 67.71 210 MET A CA 1
ATOM 576 C C . MET A 1 197 ? 59.078 6.256 101.876 1.00 62.80 210 MET A C 1
ATOM 577 O O . MET A 1 197 ? 59.106 5.111 102.331 1.00 55.50 210 MET A O 1
ATOM 582 N N . ALA A 1 198 ? 59.398 6.557 100.620 1.00 62.37 211 ALA A N 1
ATOM 583 C CA . ALA A 1 198 ? 59.923 5.555 99.697 1.00 65.57 211 ALA A CA 1
ATOM 584 C C . ALA A 1 198 ? 61.298 5.073 100.149 1.00 67.96 211 ALA A C 1
ATOM 585 O O . ALA A 1 198 ? 61.550 3.860 100.177 1.00 69.55 211 ALA A O 1
ATOM 587 N N . GLU A 1 199 ? 62.177 6.020 100.501 1.00 68.92 212 GLU A N 1
ATOM 588 C CA . GLU A 1 199 ? 63.512 5.699 101.035 1.00 68.01 212 GLU A CA 1
ATOM 589 C C . GLU A 1 199 ? 63.352 4.783 102.247 1.00 65.50 212 GLU A C 1
ATOM 590 O O . GLU A 1 199 ? 63.856 3.645 102.260 1.00 61.04 212 GLU A O 1
ATOM 592 N N . ALA A 1 200 ? 62.589 5.284 103.223 1.00 62.89 213 ALA A N 1
ATOM 593 C CA . ALA A 1 200 ? 62.292 4.579 104.476 1.00 62.07 213 ALA A CA 1
ATOM 594 C C . ALA A 1 200 ? 61.787 3.159 104.248 1.00 61.53 213 ALA A C 1
ATOM 595 O O . ALA A 1 200 ? 62.189 2.214 104.933 1.00 61.06 213 ALA A O 1
ATOM 597 N N . THR A 1 201 ? 60.907 3.018 103.269 1.00 63.35 214 THR A N 1
ATOM 598 C CA . THR A 1 201 ? 60.340 1.725 102.942 1.00 63.27 214 THR A CA 1
ATOM 599 C C . THR A 1 201 ? 61.416 0.744 102.502 1.00 63.58 214 THR A C 1
ATOM 600 O O . THR A 1 201 ? 61.439 -0.387 102.985 1.00 57.24 214 THR A O 1
ATOM 604 N N . LYS A 1 202 ? 62.305 1.188 101.611 1.00 68.82 215 LYS A N 1
ATOM 605 C CA . LYS A 1 202 ? 63.363 0.317 101.100 1.00 73.94 215 LYS A CA 1
ATOM 606 C C . LYS A 1 202 ? 64.411 0.031 102.175 1.00 74.38 215 LYS A C 1
ATOM 607 O O . LYS A 1 202 ? 64.877 -1.106 102.302 1.00 76.62 215 LYS A O 1
ATOM 613 N N . LYS A 1 203 ? 64.769 1.055 102.947 1.00 73.30 216 LYS A N 1
ATOM 614 C CA . LYS A 1 203 ? 65.705 0.883 104.071 1.00 73.39 216 LYS A CA 1
ATOM 615 C C . LYS A 1 203 ? 65.193 -0.104 105.109 1.00 69.88 216 LYS A C 1
ATOM 616 O O . LYS A 1 203 ? 65.903 -1.036 105.490 1.00 68.05 216 LYS A O 1
ATOM 622 N N . ALA A 1 204 ? 63.958 0.116 105.551 1.00 66.00 217 ALA A N 1
ATOM 623 C CA . ALA A 1 204 ? 63.316 -0.748 106.530 1.00 62.58 217 ALA A CA 1
ATOM 624 C C . ALA A 1 204 ? 63.027 -2.150 105.978 1.00 62.82 217 ALA A C 1
ATOM 625 O O . ALA A 1 204 ? 62.982 -3.122 106.731 1.00 56.00 217 ALA A O 1
ATOM 627 N N . CYS A 1 205 ? 62.827 -2.257 104.669 1.00 70.67 218 CYS A N 1
ATOM 628 C CA . CYS A 1 205 ? 62.720 -3.572 104.024 1.00 77.38 218 CYS A CA 1
ATOM 629 C C . CYS A 1 205 ? 64.049 -4.306 104.085 1.00 81.67 218 CYS A C 1
ATOM 630 O O . CYS A 1 205 ? 64.080 -5.497 104.406 1.00 79.18 218 CYS A O 1
ATOM 633 N N . ASP A 1 206 ? 65.124 -3.573 103.770 1.00 88.42 219 ASP A N 1
ATOM 634 C CA . ASP A 1 206 ? 66.515 -4.042 103.893 1.00 91.19 219 ASP A CA 1
ATOM 635 C C . ASP A 1 206 ? 66.825 -4.478 105.330 1.00 86.73 219 ASP A C 1
ATOM 636 O O . ASP A 1 206 ? 67.260 -5.613 105.553 1.00 82.55 219 ASP A O 1
ATOM 641 N N . PHE A 1 207 ? 66.554 -3.589 106.287 1.00 84.24 220 PHE A N 1
ATOM 642 C CA . PHE A 1 207 ? 66.756 -3.853 107.732 1.00 87.03 220 PHE A CA 1
ATOM 643 C C . PHE A 1 207 ? 66.014 -5.094 108.258 1.00 80.44 220 PHE A C 1
ATOM 644 O O . PHE A 1 207 ? 66.562 -5.859 109.054 1.00 79.75 220 PHE A O 1
ATOM 652 N N . TRP A 1 208 ? 64.776 -5.285 107.821 1.00 77.24 221 TRP A N 1
ATOM 653 C CA . TRP A 1 208 ? 64.014 -6.479 108.190 1.00 75.51 221 TRP A CA 1
ATOM 654 C C . TRP A 1 208 ? 64.265 -7.630 107.222 1.00 72.20 221 TRP A C 1
ATOM 655 O O . TRP A 1 208 ? 63.830 -8.758 107.475 1.00 68.07 221 TRP A O 1
ATOM 666 N N . GLY A 1 209 ? 64.954 -7.336 106.119 1.00 70.21 222 GLY A N 1
ATOM 667 C CA . GLY A 1 209 ? 65.402 -8.346 105.183 1.00 71.18 222 GLY A CA 1
ATOM 668 C C . GLY A 1 209 ? 64.201 -8.940 104.487 1.00 73.00 222 GLY A C 1
ATOM 669 O O . GLY A 1 209 ? 63.928 -10.137 104.631 1.00 72.43 222 GLY A O 1
ATOM 670 N N . VAL A 1 210 ? 63.476 -8.087 103.758 1.00 74.29 223 VAL A N 1
ATOM 671 C CA . VAL A 1 210 ? 62.223 -8.476 103.103 1.00 73.96 223 VAL A CA 1
ATOM 672 C C . VAL A 1 210 ? 62.142 -7.873 101.683 1.00 70.68 223 VAL A C 1
ATOM 673 O O . VAL A 1 210 ? 62.488 -6.695 101.503 1.00 67.84 223 VAL A O 1
ATOM 677 N N . PRO A 1 211 ? 61.710 -8.678 100.668 1.00 67.21 224 PRO A N 1
ATOM 678 C CA . PRO A 1 211 ? 61.759 -8.151 99.293 1.00 63.37 224 PRO A CA 1
ATOM 679 C C . PRO A 1 211 ? 60.754 -7.028 99.084 1.00 62.08 224 PRO A C 1
ATOM 680 O O . PRO A 1 211 ? 59.698 -7.030 99.707 1.00 66.39 224 PRO A O 1
ATOM 684 N N . CYS A 1 212 ? 61.092 -6.066 98.239 1.00 60.60 225 CYS A N 1
ATOM 685 C CA . CYS A 1 212 ? 60.194 -4.948 97.982 1.00 61.85 225 CYS A CA 1
ATOM 686 C C . CYS A 1 212 ? 60.404 -4.355 96.593 1.00 67.26 225 CYS A C 1
ATOM 687 O O . CYS A 1 212 ? 61.392 -4.672 95.925 1.00 79.90 225 CYS A O 1
ATOM 690 N N . THR A 1 213 ? 59.459 -3.518 96.152 1.00 64.46 226 THR A N 1
ATOM 691 C CA . THR A 1 213 ? 59.585 -2.796 94.873 1.00 58.93 226 THR A CA 1
ATOM 692 C C . THR A 1 213 ? 58.494 -1.725 94.674 1.00 53.76 226 THR A C 1
ATOM 693 O O . THR A 1 213 ? 57.309 -2.025 94.728 1.00 54.26 226 THR A O 1
ATOM 697 N N . ASP A 1 214 ? 58.939 -0.490 94.431 1.00 50.03 227 ASP A N 1
ATOM 698 C CA . ASP A 1 214 ? 58.099 0.695 94.248 1.00 47.61 227 ASP A CA 1
ATOM 699 C C . ASP A 1 214 ? 57.462 0.646 92.876 1.00 51.53 227 ASP A C 1
ATOM 700 O O . ASP A 1 214 ? 58.138 0.928 91.883 1.00 55.44 227 ASP A O 1
ATOM 705 N N . VAL A 1 215 ? 56.165 0.332 92.809 1.00 54.39 228 VAL A N 1
ATOM 706 C CA . VAL A 1 215 ? 55.532 0.004 91.515 1.00 52.78 228 VAL A CA 1
ATOM 707 C C . VAL A 1 215 ? 55.229 1.189 90.612 1.00 50.99 228 VAL A C 1
ATOM 708 O O . VAL A 1 215 ? 54.958 0.961 89.450 1.00 51.69 228 VAL A O 1
ATOM 712 N N . LEU A 1 216 ? 55.291 2.436 91.074 1.00 51.35 229 LEU A N 1
ATOM 713 C CA . LEU A 1 216 ? 55.100 3.517 90.098 1.00 56.04 229 LEU A CA 1
ATOM 714 C C . LEU A 1 216 ? 55.944 4.790 90.171 1.00 58.18 229 LEU A C 1
ATOM 715 O O . LEU A 1 216 ? 55.668 5.725 89.424 1.00 60.01 229 LEU A O 1
ATOM 720 N N . ARG A 1 217 ? 56.975 4.861 91.008 1.00 61.37 230 ARG A N 1
ATOM 721 C CA . ARG A 1 217 ? 57.949 5.960 90.839 1.00 60.69 230 ARG A CA 1
ATOM 722 C C . ARG A 1 217 ? 58.635 5.927 89.444 1.00 55.36 230 ARG A C 1
ATOM 723 O O . ARG A 1 217 ? 58.817 6.989 88.843 1.00 51.74 230 ARG A O 1
ATOM 728 N N . PRO A 1 218 ? 58.981 4.720 88.913 1.00 52.33 231 PRO A N 1
ATOM 729 C CA . PRO A 1 218 ? 59.489 4.692 87.528 1.00 52.91 231 PRO A CA 1
ATOM 730 C C . PRO A 1 218 ? 58.633 5.509 86.562 1.00 53.68 231 PRO A C 1
ATOM 731 O O . PRO A 1 218 ? 59.136 6.358 85.805 1.00 55.01 231 PRO A O 1
ATOM 735 N N . THR A 1 219 ? 57.336 5.239 86.642 1.00 52.72 232 THR A N 1
ATOM 736 C CA . THR A 1 219 ? 56.330 5.873 85.827 1.00 49.65 232 THR A CA 1
ATOM 737 C C . THR A 1 219 ? 56.188 7.354 86.173 1.00 48.26 232 THR A C 1
ATOM 738 O O . THR A 1 219 ? 56.042 8.177 85.284 1.00 46.70 232 THR A O 1
ATOM 742 N N . VAL A 1 220 ? 56.241 7.689 87.456 1.00 50.50 233 VAL A N 1
ATOM 743 C CA . VAL A 1 220 ? 56.158 9.090 87.875 1.00 55.85 233 VAL A CA 1
ATOM 744 C C . VAL A 1 220 ? 57.337 9.892 87.325 1.00 59.52 233 VAL A C 1
ATOM 745 O O . VAL A 1 220 ? 57.158 11.035 86.893 1.00 61.05 233 VAL A O 1
ATOM 749 N N . GLU A 1 221 ? 58.528 9.293 87.346 1.00 63.62 234 GLU A N 1
ATOM 750 C CA . GLU A 1 221 ? 59.757 10.005 86.967 1.00 66.28 234 GLU A CA 1
ATOM 751 C C . GLU A 1 221 ? 59.880 10.190 85.464 1.00 62.52 234 GLU A C 1
ATOM 752 O O . GLU A 1 221 ? 60.267 11.269 85.007 1.00 61.13 234 GLU A O 1
ATOM 758 N N . ALA A 1 222 ? 59.535 9.155 84.702 1.00 59.18 235 ALA A N 1
ATOM 759 C CA . ALA A 1 222 ? 59.495 9.261 83.241 1.00 57.68 235 ALA A CA 1
ATOM 760 C C . ALA A 1 222 ? 58.602 10.417 82.798 1.00 55.01 235 ALA A C 1
ATOM 761 O O . ALA A 1 222 ? 58.983 11.227 81.952 1.00 53.96 235 ALA A O 1
ATOM 763 N N . ILE A 1 223 ? 57.424 10.494 83.402 1.00 55.43 236 ILE A N 1
ATOM 764 C CA . ILE A 1 223 ? 56.476 11.571 83.130 1.00 56.43 236 ILE A CA 1
ATOM 765 C C . ILE A 1 223 ? 57.095 12.916 83.541 1.00 55.74 236 ILE A C 1
ATOM 766 O O . ILE A 1 223 ? 56.950 13.900 82.832 1.00 53.12 236 ILE A O 1
ATOM 770 N N . ALA A 1 224 ? 57.800 12.931 84.669 1.00 60.36 237 ALA A N 1
ATOM 771 C CA . ALA A 1 224 ? 58.417 14.150 85.215 1.00 64.82 237 ALA A CA 1
ATOM 772 C C . ALA A 1 224 ? 59.508 14.756 84.322 1.00 65.74 237 ALA A C 1
ATOM 773 O O . ALA A 1 224 ? 59.590 15.983 84.180 1.00 63.41 237 ALA A O 1
ATOM 775 N N . SER A 1 225 ? 60.346 13.900 83.741 1.00 68.32 238 SER A N 1
ATOM 776 C CA . SER A 1 225 ? 61.360 14.347 82.781 1.00 70.64 238 SER A CA 1
ATOM 777 C C . SER A 1 225 ? 60.700 14.774 81.465 1.00 71.79 238 SER A C 1
ATOM 778 O O . SER A 1 225 ? 60.958 15.869 80.968 1.00 72.88 238 SER A O 1
ATOM 781 N N . HIS A 1 226 ? 59.828 13.918 80.934 1.00 71.65 239 HIS A N 1
ATOM 782 C CA . HIS A 1 226 ? 59.140 14.180 79.673 1.00 72.92 239 HIS A CA 1
ATOM 783 C C . HIS A 1 226 ? 58.303 15.467 79.703 1.00 72.28 239 HIS A C 1
ATOM 784 O O . HIS A 1 226 ? 58.304 16.228 78.740 1.00 73.26 239 HIS A O 1
ATOM 791 N N . ILE A 1 227 ? 57.576 15.695 80.793 1.00 75.02 240 ILE A N 1
ATOM 792 C CA . ILE A 1 227 ? 56.832 16.953 80.983 1.00 77.04 240 ILE A CA 1
ATOM 793 C C . ILE A 1 227 ? 57.799 18.085 81.381 1.00 74.88 240 ILE A C 1
ATOM 794 O O . ILE A 1 227 ? 57.544 19.257 81.098 1.00 72.10 240 ILE A O 1
ATOM 798 N N . GLY A 1 228 ? 58.897 17.718 82.042 1.00 74.31 241 GLY A N 1
ATOM 799 C CA . GLY A 1 228 ? 59.903 18.668 82.498 1.00 74.56 241 GLY A CA 1
ATOM 800 C C . GLY A 1 228 ? 59.452 19.411 83.741 1.00 73.86 241 GLY A C 1
ATOM 801 O O . GLY A 1 228 ? 59.623 20.624 83.832 1.00 75.32 241 GLY A O 1
ATOM 802 N N . VAL A 1 229 ? 58.854 18.683 84.684 1.00 73.33 242 VAL A N 1
ATOM 803 C CA . VAL A 1 229 ? 58.406 19.239 85.973 1.00 73.12 242 VAL A CA 1
ATOM 804 C C . VAL A 1 229 ? 58.611 18.171 87.047 1.00 70.87 242 VAL A C 1
ATOM 805 O O . VAL A 1 229 ? 58.395 16.987 86.798 1.00 65.20 242 VAL A O 1
ATOM 809 N N . ALA A 1 230 ? 59.033 18.602 88.234 1.00 72.25 243 ALA A N 1
ATOM 810 C CA . ALA A 1 230 ? 59.328 17.681 89.324 1.00 72.82 243 ALA A CA 1
ATOM 811 C C . ALA A 1 230 ? 58.035 17.301 90.038 1.00 72.07 243 ALA A C 1
ATOM 812 O O . ALA A 1 230 ? 57.133 18.146 90.182 1.00 66.43 243 ALA A O 1
ATOM 814 N N . PRO A 1 231 ? 57.935 16.026 90.484 1.00 72.04 244 PRO A N 1
ATOM 815 C CA . PRO A 1 231 ? 56.712 15.587 91.161 1.00 71.13 244 PRO A CA 1
ATOM 816 C C . PRO A 1 231 ? 56.471 16.351 92.460 1.00 70.48 244 PRO A C 1
ATOM 817 O O . PRO A 1 231 ? 57.433 16.704 93.149 1.00 72.71 244 PRO A O 1
ATOM 821 N N . SER A 1 232 ? 55.198 16.604 92.774 1.00 68.10 245 SER A N 1
ATOM 822 C CA . SER A 1 232 ? 54.811 17.306 94.007 1.00 65.52 245 SER A CA 1
ATOM 823 C C . SER A 1 232 ? 55.213 16.577 95.285 1.00 63.12 245 SER A C 1
ATOM 824 O O . SER A 1 232 ? 55.337 17.213 96.325 1.00 63.03 245 SER A O 1
ATOM 827 N N . GLY A 1 233 ? 55.366 15.252 95.219 1.00 61.33 246 GLY A N 1
ATOM 828 C CA . GLY A 1 233 ? 55.757 14.454 96.379 1.00 60.70 246 GLY A CA 1
ATOM 829 C C . GLY A 1 233 ? 54.685 14.347 97.457 1.00 61.89 246 GLY A C 1
ATOM 830 O O . GLY A 1 233 ? 54.944 13.823 98.541 1.00 58.70 246 GLY A O 1
ATOM 831 N N . ILE A 1 234 ? 53.476 14.823 97.139 1.00 65.37 247 ILE A N 1
ATOM 832 C CA . ILE A 1 234 ? 52.351 14.914 98.061 1.00 65.08 247 ILE A CA 1
ATOM 833 C C . ILE A 1 234 ? 51.357 13.837 97.634 1.00 66.62 247 ILE A C 1
ATOM 834 O O . ILE A 1 234 ? 50.994 13.793 96.453 1.00 68.90 247 ILE A O 1
ATOM 839 N N . PRO A 1 235 ? 50.906 12.975 98.570 1.00 66.20 248 PRO A N 1
ATOM 840 C CA . PRO A 1 235 ? 49.815 12.066 98.186 1.00 67.78 248 PRO A CA 1
ATOM 841 C C . PRO A 1 235 ? 48.434 12.740 98.095 1.00 67.94 248 PRO A C 1
ATOM 842 O O . PRO A 1 235 ? 48.260 13.879 98.537 1.00 66.87 248 PRO A O 1
ATOM 846 N N . ARG A 1 236 ? 47.486 12.031 97.483 1.00 67.89 249 ARG A N 1
ATOM 847 C CA . ARG A 1 236 ? 46.048 12.392 97.511 1.00 68.96 249 ARG A CA 1
ATOM 848 C C . ARG A 1 236 ? 45.477 12.594 98.921 1.00 70.41 249 ARG A C 1
ATOM 849 O O . ARG A 1 236 ? 44.567 13.404 99.116 1.00 70.52 249 ARG A O 1
ATOM 857 N N . SER A 1 237 ? 46.004 11.826 99.876 1.00 72.47 250 SER A N 1
ATOM 858 C CA . SER A 1 237 ? 45.560 11.822 101.269 1.00 73.10 250 SER A CA 1
ATOM 859 C C . SER A 1 237 ? 45.695 13.164 101.985 1.00 75.38 250 SER A C 1
ATOM 860 O O . SER A 1 237 ? 44.794 13.561 102.721 1.00 76.15 250 SER A O 1
ATOM 863 N N . SER A 1 238 ? 46.804 13.864 101.760 1.00 78.75 251 SER A N 1
ATOM 864 C CA . SER A 1 238 ? 47.155 15.024 102.589 1.00 81.37 251 SER A CA 1
ATOM 865 C C . SER A 1 238 ? 46.143 16.179 102.465 1.00 81.53 251 SER A C 1
ATOM 866 O O . SER A 1 238 ? 45.364 16.220 101.510 1.00 76.10 251 SER A O 1
ATOM 869 N N . PRO A 1 239 ? 46.151 17.113 103.437 1.00 88.27 252 PRO A N 1
ATOM 870 C CA . PRO A 1 239 ? 45.195 18.224 103.417 1.00 92.17 252 PRO A CA 1
ATOM 871 C C . PRO A 1 239 ? 45.298 19.200 102.231 1.00 95.42 252 PRO A C 1
ATOM 872 O O . PRO A 1 239 ? 44.283 19.793 101.864 1.00 97.99 252 PRO A O 1
ATOM 876 N N . SER A 1 240 ? 46.489 19.370 101.650 1.00 95.96 253 SER A N 1
ATOM 877 C CA . SER A 1 240 ? 46.686 20.349 100.564 1.00 98.02 253 SER A CA 1
ATOM 878 C C . SER A 1 240 ? 46.087 19.908 99.211 1.00 103.09 253 SER A C 1
ATOM 879 O O . SER A 1 240 ? 46.024 18.715 98.903 1.00 98.13 253 SER A O 1
ATOM 882 N N . ARG A 1 241 ? 45.611 20.890 98.439 1.00 112.26 254 ARG A N 1
ATOM 883 C CA . ARG A 1 241 ? 45.053 20.704 97.079 1.00 116.40 254 ARG A CA 1
ATOM 884 C C . ARG A 1 241 ? 43.791 19.817 96.933 1.00 125.61 254 ARG A C 1
ATOM 885 O O . ARG A 1 241 ? 43.271 19.690 95.815 1.00 123.55 254 ARG A O 1
ATOM 887 N N . ASN A 1 242 ? 43.279 19.252 98.039 1.00 132.34 255 ASN A N 1
ATOM 888 C CA . ASN A 1 242 ? 42.240 18.195 97.990 1.00 132.74 255 ASN A CA 1
ATOM 889 C C . ASN A 1 242 ? 40.805 18.732 97.893 1.00 131.48 255 ASN A C 1
ATOM 890 O O . ASN A 1 242 ? 40.550 19.915 98.137 1.00 133.59 255 ASN A O 1
ATOM 895 N N . GLY A 1 243 ? 39.882 17.844 97.529 1.00 127.94 256 GLY A N 1
ATOM 896 C CA . GLY A 1 243 ? 38.554 18.243 97.063 1.00 122.76 256 GLY A CA 1
ATOM 897 C C . GLY A 1 243 ? 38.574 18.781 95.635 1.00 120.89 256 GLY A C 1
ATOM 898 O O . GLY A 1 243 ? 37.568 19.321 95.169 1.00 118.27 256 GLY A O 1
ATOM 899 N N . ARG A 1 244 ? 39.701 18.609 94.931 1.00 115.95 257 ARG A N 1
ATOM 900 C CA . ARG A 1 244 ? 39.896 19.138 93.583 1.00 109.01 257 ARG A CA 1
ATOM 901 C C . ARG A 1 244 ? 39.525 18.053 92.568 1.00 105.90 257 ARG A C 1
ATOM 902 O O . ARG A 1 244 ? 40.381 17.560 91.826 1.00 105.02 257 ARG A O 1
ATOM 904 N N . LEU A 1 245 ? 38.240 17.689 92.548 1.00 101.59 258 LEU A N 1
ATOM 905 C CA . LEU A 1 245 ? 37.726 16.636 91.661 1.00 94.06 258 LEU A CA 1
ATOM 906 C C . LEU A 1 245 ? 37.466 17.224 90.276 1.00 89.98 258 LEU A C 1
ATOM 907 O O . LEU A 1 245 ? 36.809 18.266 90.146 1.00 85.41 258 LEU A O 1
ATOM 912 N N . SER A 1 246 ? 37.971 16.532 89.253 1.00 85.92 259 SER A N 1
ATOM 913 C CA . SER A 1 246 ? 38.032 17.062 87.888 1.00 82.10 259 SER A CA 1
ATOM 914 C C . SER A 1 246 ? 36.665 17.153 87.203 1.00 80.23 259 SER A C 1
ATOM 915 O O . SER A 1 246 ? 35.636 16.819 87.787 1.00 76.84 259 SER A O 1
ATOM 918 N N . GLU A 1 247 ? 36.671 17.645 85.968 1.00 82.08 260 GLU A N 1
ATOM 919 C CA . GLU A 1 247 ? 35.488 17.639 85.120 1.00 83.05 260 GLU A CA 1
ATOM 920 C C . GLU A 1 247 ? 35.305 16.283 84.430 1.00 79.73 260 GLU A C 1
ATOM 921 O O . GLU A 1 247 ? 34.174 15.882 84.140 1.00 76.10 260 GLU A O 1
ATOM 927 N N . ASP A 1 248 ? 36.413 15.585 84.174 1.00 78.20 261 ASP A N 1
ATOM 928 C CA . ASP A 1 248 ? 36.376 14.192 83.722 1.00 79.02 261 ASP A CA 1
ATOM 929 C C . ASP A 1 248 ? 35.560 13.341 84.699 1.00 78.95 261 ASP A C 1
ATOM 930 O O . ASP A 1 248 ? 34.661 12.620 84.284 1.00 82.58 261 ASP A O 1
ATOM 935 N N . TYR A 1 249 ? 35.871 13.448 85.990 1.00 78.53 262 TYR A N 1
ATOM 936 C CA . TYR A 1 249 ? 35.183 12.682 87.040 1.00 76.43 262 TYR A CA 1
ATOM 937 C C . TYR A 1 249 ? 33.683 12.970 87.088 1.00 75.84 262 TYR A C 1
ATOM 938 O O . TYR A 1 249 ? 32.886 12.040 87.072 1.00 81.53 262 TYR A O 1
ATOM 947 N N . PHE A 1 250 ? 33.293 14.240 87.136 1.00 72.72 263 PHE A N 1
ATOM 948 C CA . PHE A 1 250 ? 31.869 14.575 87.205 1.00 74.42 263 PHE A CA 1
ATOM 949 C C . PHE A 1 250 ? 31.084 14.193 85.955 1.00 72.51 263 PHE A C 1
ATOM 950 O O . PHE A 1 250 ? 29.877 14.011 86.037 1.00 72.28 263 PHE A O 1
ATOM 958 N N . GLN A 1 251 ? 31.759 14.063 84.815 1.00 72.93 264 GLN A N 1
ATOM 959 C CA . GLN A 1 251 ? 31.137 13.519 83.602 1.00 73.97 264 GLN A CA 1
ATOM 960 C C . GLN A 1 251 ? 30.778 12.041 83.786 1.00 67.14 264 GLN A C 1
ATOM 961 O O . GLN A 1 251 ? 29.636 11.644 83.542 1.00 63.96 264 GLN A O 1
ATOM 967 N N . ARG A 1 252 ? 31.755 11.253 84.247 1.00 62.22 265 ARG A N 1
ATOM 968 C CA . ARG A 1 252 ? 31.572 9.813 84.545 1.00 59.31 265 ARG A CA 1
ATOM 969 C C . ARG A 1 252 ? 30.398 9.535 85.485 1.00 56.35 265 ARG A C 1
ATOM 970 O O . ARG A 1 252 ? 29.887 8.429 85.506 1.00 55.79 265 ARG A O 1
ATOM 978 N N . ILE A 1 253 ? 30.008 10.515 86.293 1.00 54.39 266 ILE A N 1
ATOM 979 C CA . ILE A 1 253 ? 28.870 10.370 87.189 1.00 54.83 266 ILE A CA 1
ATOM 980 C C . ILE A 1 253 ? 27.565 10.419 86.413 1.00 54.27 266 ILE A C 1
ATOM 981 O O . ILE A 1 253 ? 26.671 9.605 86.656 1.00 54.78 266 ILE A O 1
ATOM 986 N N . ASP A 1 254 ? 27.462 11.363 85.482 1.00 55.24 267 ASP A N 1
ATOM 987 C CA . ASP A 1 254 ? 26.241 11.519 84.674 1.00 57.13 267 ASP A CA 1
ATOM 988 C C . ASP A 1 254 ? 26.058 10.346 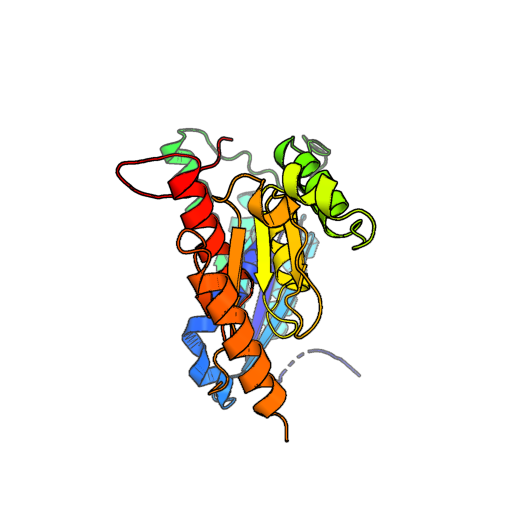83.719 1.00 51.68 267 ASP A C 1
ATOM 989 O O . ASP A 1 254 ? 24.927 9.931 83.447 1.00 50.81 267 ASP A O 1
ATOM 994 N N . ALA A 1 255 ? 27.182 9.841 83.209 1.00 45.28 268 ALA A N 1
ATOM 995 C CA . ALA A 1 255 ? 27.231 8.583 82.469 1.00 40.75 268 ALA A CA 1
ATOM 996 C C . ALA A 1 255 ? 26.671 7.449 83.300 1.00 37.50 268 ALA A C 1
ATOM 997 O O . ALA A 1 255 ? 25.715 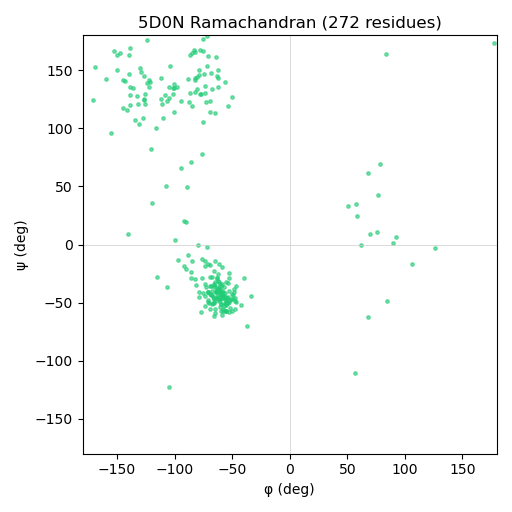6.791 82.898 1.00 36.86 268 ALA A O 1
ATOM 999 N N . ILE A 1 256 ? 27.263 7.255 84.475 1.00 36.12 269 ILE A N 1
ATOM 1000 C CA . ILE A 1 256 ? 26.857 6.204 85.408 1.00 34.79 269 ILE A CA 1
ATOM 1001 C C . ILE A 1 256 ? 25.364 6.342 85.677 1.00 33.56 269 ILE A C 1
ATOM 1002 O O . ILE A 1 256 ? 24.614 5.366 85.626 1.00 30.59 269 ILE A O 1
ATOM 1006 N N . ASP A 1 257 ? 24.939 7.573 85.920 1.00 35.59 270 ASP A N 1
ATOM 1007 C CA . ASP A 1 257 ? 23.541 7.856 86.182 1.00 38.77 270 ASP A CA 1
ATOM 1008 C C . ASP A 1 257 ? 22.683 7.429 84.995 1.00 37.75 270 ASP A C 1
ATOM 1009 O O . ASP A 1 257 ? 21.799 6.598 85.140 1.00 3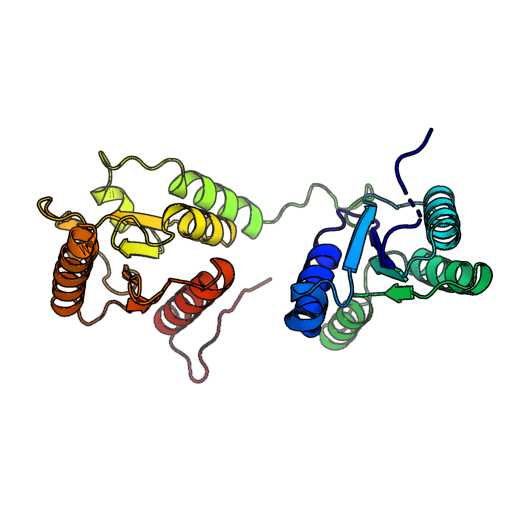6.67 270 ASP A O 1
ATOM 1014 N N . PHE A 1 258 ? 22.991 7.970 83.820 1.00 37.96 271 PHE A N 1
ATOM 1015 C CA . PHE A 1 258 ? 22.265 7.657 82.587 1.00 36.90 271 PHE A CA 1
ATOM 1016 C C . PHE A 1 258 ? 22.093 6.167 82.358 1.00 33.79 271 PHE A C 1
ATOM 1017 O O . PHE A 1 258 ? 21.007 5.708 82.028 1.00 33.46 271 PHE A O 1
ATOM 1025 N N . THR A 1 259 ? 23.181 5.432 82.520 1.00 31.30 272 THR A N 1
ATOM 1026 C CA . THR A 1 259 ? 23.229 4.031 82.150 1.00 30.57 272 THR A CA 1
ATOM 1027 C C . THR A 1 259 ? 22.406 3.122 83.068 1.00 32.74 272 THR A C 1
ATOM 1028 O O . THR A 1 259 ? 21.747 2.218 82.559 1.00 32.51 272 THR A O 1
ATOM 1032 N N . ILE A 1 260 ? 22.432 3.346 84.390 1.00 36.06 273 ILE A N 1
ATOM 1033 C CA . ILE A 1 260 ? 21.592 2.547 85.326 1.00 38.92 273 ILE A CA 1
ATOM 1034 C C . ILE A 1 260 ? 20.137 3.026 85.336 1.00 43.96 273 ILE A C 1
ATOM 1035 O O . ILE A 1 260 ? 19.224 2.207 85.358 1.00 42.12 273 ILE A O 1
ATOM 1039 N N . LYS A 1 261 ? 19.928 4.345 85.308 1.00 53.70 274 LYS A N 1
ATOM 1040 C CA . LYS A 1 261 ? 18.580 4.932 85.293 1.00 62.42 274 LYS A CA 1
ATOM 1041 C C . LYS A 1 261 ? 18.022 4.765 83.884 1.00 66.83 274 LYS A C 1
ATOM 1042 O O . LYS A 1 261 ? 18.007 5.701 83.085 1.00 71.39 274 LYS A O 1
ATOM 1048 N N . GLN A 1 262 ? 17.570 3.555 83.587 1.00 71.43 275 GLN A N 1
ATOM 1049 C CA . GLN A 1 262 ? 17.288 3.170 82.218 1.00 76.08 275 GLN A CA 1
ATOM 1050 C C . GLN A 1 262 ? 16.259 2.054 82.198 1.00 84.84 275 GLN A C 1
ATOM 1051 O O . GLN A 1 262 ? 16.593 0.873 82.367 1.00 84.64 275 GLN A O 1
ATOM 1057 N N . ASP A 1 263 ? 15.003 2.456 82.020 1.00 95.92 276 ASP A N 1
ATOM 1058 C CA . ASP A 1 263 ? 13.914 1.529 81.688 1.00 101.19 276 ASP A CA 1
ATOM 1059 C C . ASP A 1 263 ? 13.827 1.309 80.165 1.00 106.16 276 ASP A C 1
ATOM 1060 O O . ASP A 1 263 ? 14.414 2.062 79.365 1.00 104.00 276 ASP A O 1
ATOM 1065 N N . ASP A 1 264 ? 13.122 0.247 79.784 1.00 110.33 277 ASP A N 1
ATOM 1066 C CA . ASP A 1 264 ? 12.825 -0.035 78.367 1.00 110.17 277 ASP A CA 1
ATOM 1067 C C . ASP A 1 264 ? 11.576 0.721 77.884 1.00 106.15 277 ASP A C 1
ATOM 1068 O O . ASP A 1 264 ? 11.347 0.818 76.679 1.00 102.76 277 ASP A O 1
ATOM 1073 N N . GLY A 1 265 ? 10.782 1.255 78.817 1.00 103.12 278 GLY A N 1
ATOM 1074 C CA . GLY A 1 265 ? 9.649 2.119 78.483 1.00 99.22 278 GLY A CA 1
ATOM 1075 C C . GLY A 1 265 ? 10.061 3.363 77.711 1.00 94.67 278 GLY A C 1
ATOM 1076 O O . GLY A 1 265 ? 9.422 3.713 76.719 1.00 99.05 278 GLY A O 1
ATOM 1077 N N . ALA A 1 266 ? 11.140 4.011 78.159 1.00 87.12 279 ALA A N 1
ATOM 1078 C CA . ALA A 1 266 ? 11.659 5.240 77.545 1.00 78.80 279 ALA A CA 1
ATOM 1079 C C . ALA A 1 266 ? 12.960 4.974 76.779 1.00 70.92 279 ALA A C 1
ATOM 1080 O O . ALA A 1 266 ? 13.950 5.685 76.953 1.00 68.38 279 ALA A O 1
ATOM 1082 N N . LEU A 1 267 ? 12.939 3.965 75.911 1.00 64.54 280 LEU A N 1
ATOM 1083 C CA . LEU A 1 267 ? 14.137 3.554 75.174 1.00 59.97 280 LEU A CA 1
ATOM 1084 C C . LEU A 1 267 ? 14.494 4.476 73.990 1.00 56.23 280 LEU A C 1
ATOM 1085 O O . LEU A 1 267 ? 15.593 5.015 73.970 1.00 56.83 280 LEU A O 1
ATOM 1090 N N . PRO A 1 268 ? 13.586 4.671 73.013 1.00 53.42 281 PRO A N 1
ATOM 1091 C CA . PRO A 1 268 ? 13.882 5.544 71.871 1.00 53.71 281 PRO A CA 1
ATOM 1092 C C . PRO A 1 268 ? 14.700 6.805 72.157 1.00 55.55 281 PRO A C 1
ATOM 1093 O O . PRO A 1 268 ? 15.845 6.885 71.714 1.00 59.39 281 PRO A O 1
ATOM 1097 N N . GLN A 1 269 ? 14.127 7.780 72.855 1.00 55.23 282 GLN A N 1
ATOM 1098 C CA . GLN A 1 269 ? 14.870 8.929 73.388 1.00 56.27 282 GLN A CA 1
ATOM 1099 C C . GLN A 1 269 ? 16.315 8.660 73.835 1.00 52.39 282 GLN A C 1
ATOM 1100 O O . GLN A 1 269 ? 17.211 9.445 73.528 1.00 50.73 282 GLN A O 1
ATOM 1106 N N . ASN A 1 270 ? 16.542 7.562 74.549 1.00 49.74 283 ASN A N 1
ATOM 1107 C CA . ASN A 1 270 ? 17.884 7.250 75.053 1.00 49.45 283 ASN A CA 1
ATOM 1108 C C . ASN A 1 270 ? 18.864 6.876 73.963 1.00 45.46 283 ASN A C 1
ATOM 1109 O O . ASN A 1 270 ? 20.051 7.207 74.057 1.00 44.94 283 ASN A O 1
ATOM 1114 N N . LEU A 1 271 ? 18.369 6.185 72.940 1.00 41.39 284 LEU A N 1
ATOM 1115 C CA . LEU A 1 271 ? 19.212 5.752 71.833 1.00 37.77 284 LEU A CA 1
ATOM 1116 C C . LEU A 1 271 ? 19.841 6.957 71.148 1.00 36.13 284 LEU A C 1
ATOM 1117 O O . LEU A 1 271 ? 21.003 6.906 70.762 1.00 34.67 284 LEU A O 1
ATOM 1122 N N . TYR A 1 272 ? 19.105 8.060 71.065 1.00 36.15 285 TYR A N 1
ATOM 1123 C CA . TYR A 1 272 ? 19.659 9.298 70.517 1.00 37.98 285 TYR A CA 1
ATOM 1124 C C . TYR A 1 272 ? 20.721 9.920 71.434 1.00 38.70 285 TYR A C 1
ATOM 1125 O O . TYR A 1 272 ? 21.769 10.360 70.950 1.00 37.14 285 TYR A O 1
ATOM 1134 N N . ARG A 1 273 ? 20.458 9.923 72.746 1.00 41.49 286 ARG A N 1
ATOM 1135 C CA . ARG A 1 273 ? 21.393 10.481 73.756 1.00 42.24 286 ARG A CA 1
ATOM 1136 C C . ARG A 1 273 ? 22.658 9.639 73.965 1.00 39.40 286 ARG A C 1
ATOM 1137 O O . ARG A 1 273 ? 23.759 10.186 74.114 1.00 40.05 286 ARG A O 1
ATOM 1142 N N . ALA A 1 274 ? 22.486 8.319 73.980 1.00 35.64 287 ALA A N 1
ATOM 1143 C CA . ALA A 1 274 ? 23.564 7.376 74.282 1.00 34.24 287 ALA A CA 1
ATOM 1144 C C . ALA A 1 274 ? 24.779 7.528 73.384 1.00 33.45 287 ALA A C 1
ATOM 1145 O O . ALA A 1 274 ? 24.639 7.726 72.197 1.00 35.39 287 ALA A O 1
ATOM 1147 N N . ASP A 1 275 ? 25.966 7.420 73.962 1.00 32.66 288 ASP A N 1
ATOM 1148 C CA . ASP A 1 275 ? 27.213 7.451 73.206 1.00 32.55 288 ASP A CA 1
ATOM 1149 C C . ASP A 1 275 ? 27.497 6.105 72.600 1.00 29.17 288 ASP A C 1
ATOM 1150 O O . ASP A 1 275 ? 28.051 6.027 71.523 1.00 29.72 288 ASP A O 1
ATOM 1155 N N . ILE A 1 276 ? 27.140 5.047 73.307 1.00 26.07 289 ILE A N 1
ATOM 1156 C CA . ILE A 1 276 ? 27.319 3.689 72.831 1.00 24.13 289 ILE A CA 1
ATOM 1157 C C . ILE A 1 276 ? 25.996 2.961 72.983 1.00 22.53 289 ILE A C 1
ATOM 1158 O O . ILE A 1 276 ? 25.221 3.263 73.871 1.00 22.19 289 ILE A O 1
ATOM 1163 N N . VAL A 1 277 ? 25.733 2.023 72.088 1.00 21.03 290 VAL A N 1
ATOM 1164 C CA . VAL A 1 277 ? 24.529 1.230 72.143 1.00 20.21 290 VAL A CA 1
ATOM 1165 C C . VAL A 1 277 ? 24.935 -0.196 71.975 1.00 20.18 290 VAL A C 1
ATOM 1166 O O . VAL A 1 277 ? 25.536 -0.544 70.978 1.00 20.31 290 VAL A O 1
ATOM 1170 N N . LEU A 1 278 ? 24.610 -1.013 72.959 1.00 20.72 291 LEU A N 1
ATOM 1171 C CA . LEU A 1 278 ? 24.888 -2.426 72.899 1.00 21.01 291 LEU A CA 1
ATOM 1172 C C . LEU A 1 278 ? 23.619 -3.090 72.456 1.00 21.26 291 LEU A C 1
ATOM 1173 O O . LEU A 1 278 ? 22.547 -2.725 72.895 1.00 21.43 291 LEU A O 1
ATOM 1178 N N . ALA A 1 279 ? 23.754 -4.026 71.531 1.00 22.36 292 ALA A N 1
ATOM 1179 C CA . ALA A 1 279 ? 22.643 -4.795 71.004 1.00 23.19 292 ALA A CA 1
ATOM 1180 C C . ALA A 1 279 ? 23.072 -6.233 71.028 1.00 24.36 292 ALA A C 1
ATOM 1181 O O . ALA A 1 279 ? 24.133 -6.554 70.533 1.00 25.76 292 ALA A O 1
ATOM 1183 N N . GLY A 1 280 ? 22.278 -7.106 71.611 1.00 26.15 293 GLY A N 1
ATOM 1184 C CA . GLY A 1 280 ? 22.652 -8.512 71.646 1.00 28.73 293 GLY A CA 1
ATOM 1185 C C . GLY A 1 280 ? 21.642 -9.313 72.418 1.00 31.50 293 GLY A C 1
ATOM 1186 O O . GLY A 1 280 ? 20.736 -8.751 73.033 1.00 31.00 293 GLY A O 1
ATOM 1187 N N . VAL A 1 281 ? 21.796 -10.628 72.408 1.00 34.96 294 VAL A N 1
ATOM 1188 C CA . VAL A 1 281 ? 20.844 -11.466 73.116 1.00 38.23 294 VAL A CA 1
ATOM 1189 C C . VAL A 1 281 ? 21.147 -11.348 74.605 1.00 40.10 294 VAL A C 1
ATOM 1190 O O . VAL A 1 281 ? 22.095 -10.674 74.995 1.00 38.93 294 VAL A O 1
ATOM 1194 N N . SER A 1 282 ? 20.325 -11.998 75.418 1.00 44.84 295 SER A N 1
ATOM 1195 C CA . SER A 1 282 ? 20.394 -11.901 76.875 1.00 48.68 295 SER A CA 1
ATOM 1196 C C . SER A 1 282 ? 21.766 -12.251 77.445 1.00 49.58 295 SER A C 1
ATOM 1197 O O . SER A 1 282 ? 22.343 -11.481 78.218 1.00 49.49 295 SER A O 1
ATOM 1200 N N . ARG A 1 283 ? 22.280 -13.409 77.037 1.00 49.58 296 ARG A N 1
ATOM 1201 C CA . ARG A 1 283 ? 23.498 -13.984 77.618 1.00 49.25 296 ARG A CA 1
ATOM 1202 C C . ARG A 1 283 ? 24.811 -13.280 77.262 1.00 42.47 296 ARG A C 1
ATOM 1203 O O . ARG A 1 283 ? 25.854 -13.698 77.726 1.00 40.20 296 ARG A O 1
ATOM 1211 N N . THR A 1 284 ? 24.774 -12.243 76.429 1.00 38.65 297 THR A N 1
ATOM 1212 C CA . THR A 1 284 ? 25.912 -11.333 76.276 1.00 35.83 297 THR A CA 1
ATOM 1213 C C . THR A 1 284 ? 26.012 -10.510 77.551 1.00 34.18 297 THR A C 1
ATOM 1214 O O . THR A 1 284 ? 25.055 -10.433 78.325 1.00 35.98 297 THR A O 1
ATOM 1218 N N . GLY A 1 285 ? 27.151 -9.889 77.796 1.00 31.54 298 GLY A N 1
ATOM 1219 C CA . GLY A 1 285 ? 27.359 -9.273 79.104 1.00 31.29 298 GLY A CA 1
ATOM 1220 C C . GLY A 1 285 ? 26.889 -7.840 79.204 1.00 30.32 298 GLY A C 1
ATOM 1221 O O . GLY A 1 285 ? 27.643 -6.992 79.701 1.00 31.94 298 GLY A O 1
ATOM 1222 N N . LYS A 1 286 ? 25.657 -7.557 78.776 1.00 27.97 299 LYS A N 1
ATOM 1223 C CA . LYS A 1 286 ? 25.285 -6.174 78.458 1.00 26.88 299 LYS A CA 1
ATOM 1224 C C . LYS A 1 286 ? 25.330 -5.258 79.652 1.00 25.57 299 LYS A C 1
ATOM 1225 O O . LYS A 1 286 ? 25.769 -4.114 79.540 1.00 24.01 299 LYS A O 1
ATOM 1231 N N . THR A 1 287 ? 24.869 -5.765 80.792 1.00 25.55 300 THR A N 1
ATOM 1232 C CA . THR A 1 287 ? 24.716 -4.939 81.987 1.00 24.93 300 THR A CA 1
ATOM 1233 C C . THR A 1 287 ? 26.052 -4.603 82.619 1.00 23.68 300 THR A C 1
ATOM 1234 O O . THR A 1 287 ? 26.341 -3.433 82.820 1.00 23.86 300 THR A O 1
ATOM 1238 N N . PRO A 1 288 ? 26.887 -5.615 82.901 1.00 22.85 301 PRO A N 1
ATOM 1239 C CA . PRO A 1 288 ? 28.218 -5.301 83.422 1.00 22.38 301 PRO A CA 1
ATOM 1240 C C . PRO A 1 288 ? 28.998 -4.380 82.532 1.00 22.14 301 PRO A C 1
ATOM 1241 O O . PRO A 1 288 ? 29.618 -3.437 83.020 1.00 22.42 301 PRO A O 1
ATOM 1245 N N . LEU A 1 289 ? 28.957 -4.674 81.236 1.00 21.91 302 LEU A N 1
ATOM 1246 C CA . LEU A 1 289 ? 29.734 -3.959 80.247 1.00 21.66 302 LEU A CA 1
ATOM 1247 C C . LEU A 1 289 ? 29.268 -2.526 80.135 1.00 21.05 302 LEU A C 1
ATOM 1248 O O . LEU A 1 289 ? 30.079 -1.604 80.128 1.00 20.29 302 LEU A O 1
ATOM 1253 N N . SER A 1 290 ? 27.957 -2.348 80.061 1.00 21.22 303 SER A N 1
ATOM 1254 C CA . SER A 1 290 ? 27.381 -1.015 79.980 1.00 21.90 303 SER A CA 1
ATOM 1255 C C . SER A 1 290 ? 27.821 -0.186 81.173 1.00 22.59 303 SER A C 1
ATOM 1256 O O . SER A 1 290 ? 28.207 0.970 81.023 1.00 22.73 303 SER A O 1
ATOM 1259 N N . ILE A 1 291 ? 27.775 -0.797 82.352 1.00 23.39 304 ILE A N 1
ATOM 1260 C CA . ILE A 1 291 ? 28.228 -0.150 83.579 1.00 24.14 304 ILE A CA 1
ATOM 1261 C C . ILE A 1 291 ? 29.737 0.170 83.518 1.00 24.76 304 ILE A C 1
ATOM 1262 O O . ILE A 1 291 ? 30.156 1.283 83.844 1.00 24.24 304 ILE A O 1
ATOM 1266 N N . TYR A 1 292 ? 30.543 -0.789 83.081 1.00 26.03 305 TYR A N 1
ATOM 1267 C CA . TYR A 1 292 ? 31.981 -0.560 82.958 1.00 27.59 305 TYR A CA 1
ATOM 1268 C C . TYR A 1 292 ? 32.315 0.634 82.063 1.00 28.57 305 TYR A C 1
ATOM 1269 O O . TYR A 1 292 ? 33.156 1.468 82.412 1.00 28.92 305 TYR A O 1
ATOM 1278 N N . LEU A 1 293 ? 31.663 0.690 80.907 1.00 29.26 306 LEU A N 1
ATOM 1279 C CA . LEU A 1 293 ? 31.845 1.795 79.975 1.00 30.04 306 LEU A CA 1
ATOM 1280 C C . LEU A 1 293 ? 31.337 3.104 80.553 1.00 30.60 306 LEU A C 1
ATOM 1281 O O . LEU A 1 293 ? 31.924 4.157 80.319 1.00 29.72 306 LEU A O 1
ATOM 1286 N N . ALA A 1 294 ? 30.240 3.041 81.301 1.00 32.45 307 ALA A N 1
ATOM 1287 C CA . ALA A 1 294 ? 29.692 4.237 81.927 1.00 34.24 307 ALA A CA 1
ATOM 1288 C C . ALA A 1 294 ? 30.719 4.852 82.858 1.00 35.91 307 ALA A C 1
ATOM 1289 O O . ALA A 1 294 ? 30.912 6.068 82.851 1.00 37.37 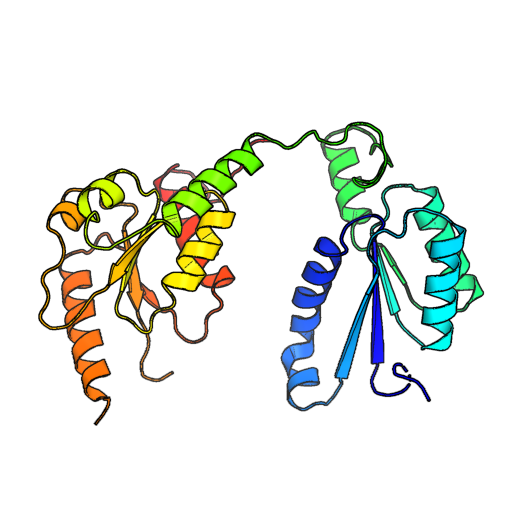307 ALA A O 1
ATOM 1291 N N . GLN A 1 295 ? 31.413 4.015 83.619 1.00 37.38 308 GLN A N 1
ATOM 1292 C CA . GLN A 1 295 ? 32.477 4.509 84.487 1.00 38.87 308 GLN A CA 1
ATOM 1293 C C . GLN A 1 295 ? 33.606 5.187 83.722 1.00 40.67 308 GLN A C 1
ATOM 1294 O O . GLN A 1 295 ? 34.207 6.119 84.241 1.00 42.86 308 GLN A O 1
ATOM 1300 N N . LYS A 1 296 ? 33.876 4.732 82.498 1.00 41.44 309 LYS A N 1
ATOM 1301 C CA . LYS A 1 296 ? 34.892 5.351 81.638 1.00 40.34 309 LYS A CA 1
ATOM 1302 C C . LYS A 1 296 ? 34.459 6.696 81.041 1.00 39.18 309 LYS A C 1
ATOM 1303 O O . LYS A 1 296 ? 35.304 7.418 80.529 1.00 40.01 309 LYS A O 1
ATOM 1309 N N . GLY A 1 297 ? 33.168 7.029 81.101 1.00 37.64 310 GLY A N 1
ATOM 1310 C CA . GLY A 1 297 ? 32.666 8.323 80.631 1.00 37.54 310 GLY A CA 1
ATOM 1311 C C . GLY A 1 297 ? 31.527 8.279 79.621 1.00 38.68 310 GLY A C 1
ATOM 1312 O O . GLY A 1 297 ? 31.003 9.337 79.250 1.00 41.77 310 GLY A O 1
ATOM 1313 N N . TYR A 1 298 ? 31.109 7.083 79.196 1.00 36.94 311 TYR A N 1
ATOM 1314 C CA . TYR A 1 298 ? 30.155 6.931 78.092 1.00 34.63 311 TYR A CA 1
ATOM 1315 C C . TYR A 1 298 ? 28.732 6.565 78.518 1.00 31.24 311 TYR A C 1
ATOM 1316 O O . TYR A 1 298 ? 28.529 5.572 79.197 1.00 29.63 311 TYR A O 1
ATOM 1325 N N . LYS A 1 299 ? 27.755 7.353 78.077 1.00 28.96 312 LYS A N 1
ATOM 1326 C CA . LYS A 1 299 ? 26.330 7.049 78.281 1.00 27.47 312 LYS A CA 1
ATOM 1327 C C . LYS A 1 299 ? 26.006 5.836 77.414 1.00 25.63 312 LYS A C 1
ATOM 1328 O O . LYS A 1 299 ? 26.105 5.941 76.209 1.00 27.57 312 LYS A O 1
ATOM 1333 N N . VAL A 1 300 ? 25.666 4.686 77.995 1.00 23.51 313 VAL A N 1
ATOM 1334 C CA . VAL A 1 300 ? 25.413 3.451 77.217 1.00 22.17 313 VAL A CA 1
ATOM 1335 C C . VAL A 1 300 ? 23.952 3.027 77.264 1.00 22.00 313 VAL A C 1
ATOM 1336 O O . VAL A 1 300 ? 23.311 3.161 78.281 1.00 22.10 313 VAL A O 1
ATOM 1340 N N . ALA A 1 301 ? 23.440 2.501 76.156 1.00 22.02 314 ALA A N 1
ATOM 1341 C CA . ALA A 1 301 ? 22.051 2.071 76.053 1.00 22.17 314 ALA A CA 1
ATOM 1342 C C . ALA A 1 301 ? 22.007 0.630 75.601 1.00 22.33 314 ALA A C 1
ATOM 1343 O O . ALA A 1 301 ? 22.632 0.288 74.620 1.00 22.76 314 ALA A O 1
ATOM 1345 N N . ASN A 1 302 ? 21.266 -0.215 76.304 1.00 22.78 315 ASN A N 1
ATOM 1346 C CA . ASN A 1 302 ? 21.228 -1.634 75.985 1.00 23.06 315 ASN A CA 1
ATOM 1347 C C . ASN A 1 302 ? 19.951 -1.992 75.311 1.00 22.88 315 ASN A C 1
ATOM 1348 O O . ASN A 1 302 ? 18.889 -1.569 75.743 1.00 23.35 315 ASN A O 1
ATOM 1353 N N . VAL A 1 303 ? 20.063 -2.783 74.253 1.00 22.95 316 VAL A N 1
ATOM 1354 C CA . VAL A 1 303 ? 18.920 -3.201 73.482 1.00 22.96 316 VAL A CA 1
ATOM 1355 C C . VAL A 1 303 ? 18.960 -4.700 73.369 1.00 23.55 316 VAL A C 1
ATOM 1356 O O . VAL A 1 303 ? 19.800 -5.244 72.685 1.00 23.27 316 VAL A O 1
ATOM 1360 N N . PRO A 1 304 ? 18.057 -5.381 74.059 1.00 25.25 317 PRO A N 1
ATOM 1361 C CA . PRO A 1 304 ? 18.089 -6.817 73.993 1.00 26.61 317 PRO A CA 1
ATOM 1362 C C . PRO A 1 304 ? 17.394 -7.322 72.745 1.00 28.52 317 PRO A C 1
ATOM 1363 O O . PRO A 1 304 ? 16.383 -6.761 72.314 1.00 28.13 317 PRO A O 1
ATOM 1367 N N . ILE A 1 305 ? 17.977 -8.372 72.174 1.00 31.30 318 ILE A N 1
ATOM 1368 C CA . ILE A 1 305 ? 17.433 -9.057 71.029 1.00 33.26 318 ILE A CA 1
ATOM 1369 C C . ILE A 1 305 ? 16.751 -10.314 71.543 1.00 35.70 318 ILE A C 1
ATOM 1370 O O . ILE A 1 305 ? 17.401 -11.219 72.069 1.00 33.27 318 ILE A O 1
ATOM 1375 N N . VAL A 1 306 ? 15.429 -10.334 71.380 1.00 41.53 319 VAL A N 1
ATOM 1376 C CA . VAL A 1 306 ? 14.584 -11.460 71.752 1.00 45.42 319 VAL A CA 1
ATOM 1377 C C . VAL A 1 306 ? 13.786 -11.971 70.545 1.00 48.61 319 VAL A C 1
ATOM 1378 O O . VAL A 1 306 ? 13.217 -11.183 69.773 1.00 46.61 319 VAL A O 1
ATOM 1382 N N . MET A 1 307 ? 13.751 -13.295 70.400 1.00 53.20 320 MET A N 1
ATOM 1383 C CA . MET A 1 307 ? 12.845 -13.946 69.470 1.00 54.91 320 MET A CA 1
ATOM 1384 C C . MET A 1 307 ? 11.434 -13.473 69.770 1.00 51.55 320 MET A C 1
ATOM 1385 O O . MET A 1 307 ? 10.944 -13.642 70.882 1.00 50.89 320 MET A O 1
ATOM 1390 N N . GLY A 1 308 ? 10.809 -12.838 68.790 1.00 50.39 321 GLY A N 1
ATOM 1391 C CA . GLY A 1 308 ? 9.396 -12.501 68.869 1.00 49.72 321 GLY A CA 1
ATOM 1392 C C . GLY A 1 308 ? 9.053 -11.136 69.421 1.00 49.17 321 GLY A C 1
ATOM 1393 O O . GLY A 1 308 ? 7.879 -10.847 69.621 1.00 50.09 321 GLY A O 1
ATOM 1394 N N . VAL A 1 309 ? 10.051 -10.294 69.678 1.00 48.12 322 VAL A N 1
ATOM 1395 C CA . VAL A 1 309 ? 9.788 -8.884 69.977 1.00 45.98 322 VAL A CA 1
ATOM 1396 C C . VAL A 1 309 ? 10.514 -8.037 68.948 1.00 45.75 322 VAL A C 1
ATOM 1397 O O . VAL A 1 309 ? 11.641 -8.345 68.563 1.00 46.73 322 VAL A O 1
ATOM 1401 N N . ASP A 1 310 ? 9.854 -6.980 68.496 1.00 46.03 323 ASP A N 1
ATOM 1402 C CA . ASP A 1 310 ? 10.416 -6.104 67.476 1.00 47.47 323 ASP A CA 1
ATOM 1403 C C . ASP A 1 310 ? 11.376 -5.142 68.126 1.00 42.53 323 ASP A C 1
ATOM 1404 O O . ASP A 1 310 ? 11.135 -4.708 69.245 1.00 42.98 323 ASP A O 1
ATOM 1409 N N . LEU A 1 311 ? 12.456 -4.805 67.431 1.00 38.39 324 LEU A N 1
ATOM 1410 C CA . LEU A 1 311 ? 13.387 -3.812 67.937 1.00 36.58 324 LEU A CA 1
ATOM 1411 C C . LEU A 1 311 ? 12.810 -2.442 67.688 1.00 35.13 324 LEU A C 1
ATOM 1412 O O . LEU A 1 311 ? 12.081 -2.263 66.726 1.00 35.09 324 LEU A O 1
ATOM 1417 N N . PRO A 1 312 ? 13.136 -1.463 68.545 1.00 34.95 325 PRO A N 1
ATOM 1418 C CA . PRO A 1 312 ? 12.629 -0.107 68.325 1.00 36.13 325 PRO A CA 1
ATOM 1419 C C . PRO A 1 312 ? 13.126 0.475 67.020 1.00 37.54 325 PRO A C 1
ATOM 1420 O O . PRO A 1 312 ? 14.304 0.350 66.717 1.00 36.39 325 PRO A O 1
ATOM 1424 N N . LYS A 1 313 ? 12.245 1.115 66.263 1.00 41.68 326 LYS A N 1
ATOM 1425 C CA . LYS A 1 313 ? 12.627 1.640 64.954 1.00 46.32 326 LYS A CA 1
ATOM 1426 C C . LYS A 1 313 ? 13.702 2.726 65.068 1.00 43.81 326 LYS A C 1
ATOM 1427 O O . LYS A 1 313 ? 14.536 2.886 64.164 1.00 46.05 326 LYS A O 1
ATOM 1433 N N . SER A 1 314 ? 13.690 3.437 66.196 1.00 40.10 327 SER A N 1
ATOM 1434 C CA . SER A 1 314 ? 14.729 4.417 66.551 1.00 36.61 327 SER A CA 1
ATOM 1435 C C . SER A 1 314 ? 16.149 3.855 66.647 1.00 32.58 327 SER A C 1
ATOM 1436 O O . SER A 1 314 ? 17.096 4.618 66.587 1.00 31.16 327 SER A O 1
ATOM 1439 N N . LEU A 1 315 ? 16.296 2.539 66.799 1.00 30.18 328 LEU A N 1
ATOM 1440 C CA . LEU A 1 315 ? 17.607 1.879 66.768 1.00 28.82 328 LEU A CA 1
ATOM 1441 C C . LEU A 1 315 ? 18.290 2.086 65.445 1.00 29.54 328 LEU A C 1
ATOM 1442 O O . LEU A 1 315 ? 19.516 2.181 65.369 1.00 29.26 328 LEU A O 1
ATOM 1447 N N . PHE A 1 316 ? 17.470 2.133 64.400 1.00 30.56 329 PHE A N 1
ATOM 1448 C CA . PHE A 1 316 ? 17.930 2.239 63.032 1.00 29.99 329 PHE A CA 1
ATOM 1449 C C . PHE A 1 316 ? 17.927 3.659 62.505 1.00 31.88 329 PHE A C 1
ATOM 1450 O O . PHE A 1 316 ? 18.502 3.921 61.463 1.00 32.52 329 PHE A O 1
ATOM 1458 N N . GLU A 1 317 ? 17.270 4.569 63.208 1.00 34.79 330 GLU A N 1
ATOM 1459 C CA . GLU A 1 317 ? 17.255 5.968 62.822 1.00 37.89 330 GLU A CA 1
ATOM 1460 C C . GLU A 1 317 ? 18.368 6.768 63.480 1.00 35.57 330 GLU A C 1
ATOM 1461 O O . GLU A 1 317 ? 18.702 7.848 63.016 1.00 36.03 330 GLU A O 1
ATOM 1467 N N . ILE A 1 318 ? 18.949 6.253 64.553 1.00 34.61 331 ILE A N 1
ATOM 1468 C CA . ILE A 1 318 ? 20.066 6.945 65.206 1.00 34.30 331 ILE A CA 1
ATOM 1469 C C . ILE A 1 318 ? 21.336 6.722 64.427 1.00 33.11 331 ILE A C 1
ATOM 1470 O O . ILE A 1 318 ? 21.386 5.847 63.562 1.00 32.77 331 ILE A O 1
ATOM 1475 N N . ASN A 1 319 ? 22.361 7.498 64.755 1.00 32.05 332 ASN A N 1
ATOM 1476 C CA . ASN A 1 319 ? 23.664 7.303 64.169 1.00 32.83 332 ASN A CA 1
ATOM 1477 C C . ASN A 1 319 ? 24.042 5.843 64.290 1.00 33.49 332 ASN A C 1
ATOM 1478 O O . ASN A 1 319 ? 24.027 5.299 65.375 1.00 35.42 332 ASN A O 1
ATOM 1483 N N . GLN A 1 320 ? 24.406 5.236 63.170 1.00 34.68 333 GLN A N 1
ATOM 1484 C CA . GLN A 1 320 ? 24.577 3.787 63.053 1.00 35.12 333 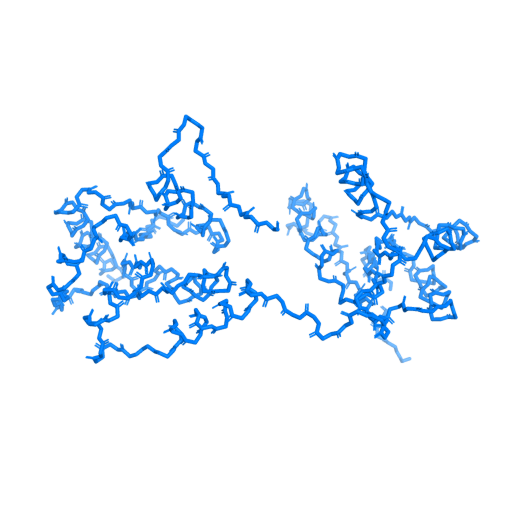GLN A CA 1
ATOM 1485 C C . GLN A 1 320 ? 26.012 3.340 63.385 1.00 36.98 333 GLN A C 1
ATOM 1486 O O . GLN A 1 320 ? 26.255 2.155 63.695 1.00 35.97 333 GLN A O 1
ATOM 1492 N N . ASP A 1 321 ? 26.956 4.287 63.290 1.00 40.63 334 ASP A N 1
ATOM 1493 C CA . ASP A 1 321 ? 28.215 4.203 64.030 1.00 43.35 334 ASP A CA 1
ATOM 1494 C C . ASP A 1 321 ? 27.739 4.372 65.439 1.00 43.11 334 ASP A C 1
ATOM 1495 O O . ASP A 1 321 ? 26.919 5.247 65.669 1.00 49.69 334 ASP A O 1
ATOM 1500 N N . LYS A 1 322 ? 28.209 3.549 66.370 1.00 38.10 335 LYS A N 1
ATOM 1501 C CA . LYS A 1 322 ? 27.807 3.587 67.816 1.00 32.73 335 LYS A CA 1
ATOM 1502 C C . LYS A 1 322 ? 26.899 2.464 68.245 1.00 28.05 335 LYS A C 1
ATOM 1503 O O . LYS A 1 322 ? 26.769 2.221 69.428 1.00 27.36 335 LYS A O 1
ATOM 1509 N N . VAL A 1 323 ? 26.271 1.781 67.306 1.00 24.96 336 VAL A N 1
ATOM 1510 C CA . VAL A 1 323 ? 25.668 0.501 67.622 1.00 23.45 336 VAL A CA 1
ATOM 1511 C C . VAL A 1 323 ? 26.703 -0.602 67.482 1.00 22.41 336 VAL A C 1
ATOM 1512 O O . VAL A 1 323 ? 27.394 -0.685 66.466 1.00 22.93 336 VAL A O 1
ATOM 1516 N N . PHE A 1 324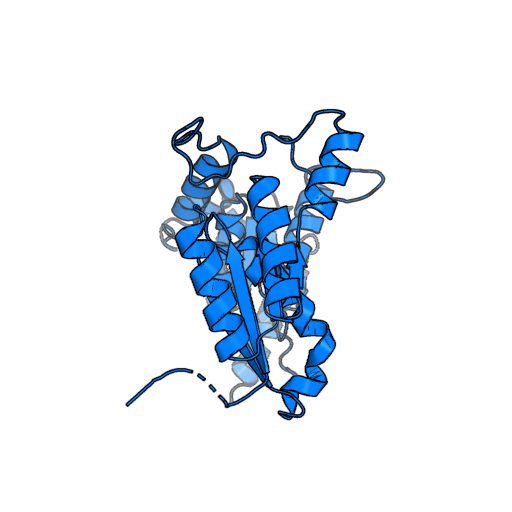 ? 26.786 -1.439 68.511 1.00 21.44 337 PHE A N 1
ATOM 1517 C CA . PHE A 1 324 ? 27.692 -2.567 68.554 1.00 21.10 337 PHE A CA 1
ATOM 1518 C C . PHE A 1 324 ? 26.896 -3.803 68.870 1.00 21.40 337 PHE A C 1
ATOM 1519 O O . PHE A 1 324 ? 26.195 -3.860 69.867 1.00 21.17 337 PHE A O 1
ATOM 1527 N N . GLY A 1 325 ? 27.003 -4.790 68.001 1.00 22.43 338 GLY A N 1
ATOM 1528 C CA . GLY A 1 325 ? 26.430 -6.092 68.241 1.00 23.44 338 GLY A CA 1
ATOM 1529 C C . GLY A 1 325 ? 27.319 -6.876 69.175 1.00 25.11 338 GLY A C 1
ATOM 1530 O O . GLY A 1 325 ? 28.542 -6.734 69.166 1.00 25.16 338 GLY A O 1
ATOM 1531 N N . LEU A 1 326 ? 26.690 -7.692 69.998 1.00 27.81 339 LEU A N 1
ATOM 1532 C CA . LEU A 1 326 ? 27.387 -8.602 70.869 1.00 30.23 339 LEU A CA 1
ATOM 1533 C C . LEU A 1 326 ? 26.806 -9.967 70.614 1.00 33.11 339 LEU A C 1
ATOM 1534 O O . LEU A 1 326 ? 25.593 -10.106 70.360 1.00 33.07 339 LEU A O 1
ATOM 1539 N N . THR A 1 327 ? 27.661 -10.977 70.695 1.00 36.85 340 THR A N 1
ATOM 1540 C CA . THR A 1 327 ? 27.238 -12.328 70.400 1.00 41.36 340 THR A CA 1
ATOM 1541 C C . THR A 1 327 ? 28.023 -13.345 71.188 1.00 44.23 340 THR A C 1
ATOM 1542 O O . THR A 1 327 ? 29.176 -13.119 71.513 1.00 45.20 340 THR A O 1
ATOM 1546 N N . ILE A 1 328 ? 27.369 -14.461 71.486 1.00 50.56 341 ILE A N 1
ATOM 1547 C CA . ILE A 1 328 ? 27.974 -15.573 72.201 1.00 57.97 341 ILE A CA 1
ATOM 1548 C C . ILE A 1 328 ? 28.340 -16.614 71.164 1.00 66.20 341 ILE A C 1
ATOM 1549 O O . ILE A 1 328 ? 27.577 -16.836 70.227 1.00 68.46 341 ILE A O 1
ATOM 1553 N N . ASN A 1 329 ? 29.512 -17.223 71.302 1.00 77.20 342 ASN A N 1
ATOM 1554 C CA . ASN A 1 329 ? 29.791 -18.481 70.615 1.00 86.25 342 ASN A CA 1
ATOM 1555 C C . ASN A 1 329 ? 29.230 -19.593 71.519 1.00 93.07 342 ASN A C 1
ATOM 1556 O O . ASN A 1 329 ? 29.648 -19.713 72.675 1.00 95.42 342 ASN A O 1
ATOM 1561 N N . PRO A 1 330 ? 28.262 -20.386 71.013 1.00 100.23 343 PRO A N 1
ATOM 1562 C CA . PRO A 1 330 ? 27.655 -21.418 71.863 1.00 102.29 343 PRO A CA 1
ATOM 1563 C C . PRO A 1 330 ? 28.568 -22.621 72.117 1.00 103.47 343 PRO A C 1
ATOM 1564 O O . PRO A 1 330 ? 28.325 -23.364 73.068 1.00 98.84 343 PRO A O 1
ATOM 1568 N N . ALA A 1 331 ? 29.595 -22.801 71.275 1.00 105.66 344 ALA A N 1
ATOM 1569 C CA . ALA A 1 331 ? 30.657 -23.793 71.505 1.00 108.05 344 ALA A CA 1
ATOM 1570 C C . ALA A 1 331 ? 31.462 -23.541 72.796 1.00 112.01 344 ALA A C 1
ATOM 1571 O O . ALA A 1 331 ? 32.157 -24.441 73.276 1.00 117.03 344 ALA A O 1
ATOM 1573 N N . ILE A 1 332 ? 31.354 -22.327 73.350 1.00 110.12 345 ILE A N 1
ATOM 1574 C CA . ILE A 1 332 ? 31.889 -21.966 74.674 1.00 102.23 345 ILE A CA 1
ATOM 1575 C C . ILE A 1 332 ? 33.419 -21.984 74.644 1.00 95.63 345 ILE A C 1
ATOM 1576 O O . ILE A 1 332 ? 34.028 -21.494 73.691 1.00 84.11 345 ILE A O 1
ATOM 1581 N N . GLU A 1 355 ? 16.402 -29.047 73.348 1.00 110.39 368 GLU A N 1
ATOM 1582 C CA . GLU A 1 355 ? 16.682 -28.610 74.709 1.00 115.01 368 GLU A CA 1
ATOM 1583 C C . GLU A 1 355 ? 17.088 -27.103 74.716 1.00 125.07 368 GLU A C 1
ATOM 1584 O O . GLU A 1 355 ? 16.235 -26.253 74.435 1.00 128.18 368 GLU A O 1
ATOM 1590 N N . MET A 1 356 ? 18.356 -26.765 75.000 1.00 131.73 369 MET A N 1
ATOM 1591 C CA . MET A 1 356 ? 18.835 -25.364 75.017 1.00 123.65 369 MET A CA 1
ATOM 1592 C C . MET A 1 356 ? 19.375 -24.899 73.653 1.00 114.32 369 MET A C 1
ATOM 1593 O O . MET A 1 356 ? 20.125 -23.929 73.590 1.00 110.28 369 MET A O 1
ATOM 1598 N N . ASP A 1 357 ? 19.009 -25.589 72.571 1.00 109.09 370 ASP A N 1
ATOM 1599 C CA . ASP A 1 357 ? 19.268 -25.108 71.212 1.00 108.19 370 ASP A CA 1
ATOM 1600 C C . ASP A 1 357 ? 18.250 -24.041 70.769 1.00 105.17 370 ASP A C 1
ATOM 1601 O O . ASP A 1 357 ? 18.325 -23.558 69.636 1.00 105.52 370 ASP A O 1
ATOM 1606 N N . HIS A 1 358 ? 17.289 -23.695 71.631 1.00 99.98 371 HIS A N 1
ATOM 1607 C CA . HIS A 1 358 ? 16.600 -22.413 71.502 1.00 96.20 371 HIS A CA 1
ATOM 1608 C C . HIS A 1 358 ? 17.635 -21.284 71.446 1.00 90.52 371 HIS A C 1
ATOM 1609 O O . HIS A 1 358 ? 17.485 -20.353 70.663 1.00 98.14 371 HIS A O 1
ATOM 1616 N N . VAL A 1 359 ? 18.691 -21.385 72.254 1.00 80.70 372 VAL A N 1
ATOM 1617 C CA . VAL A 1 359 ? 19.791 -20.412 72.217 1.00 74.34 372 VAL A CA 1
ATOM 1618 C C . VAL A 1 359 ? 20.428 -20.360 70.820 1.00 72.69 372 VAL A C 1
ATOM 1619 O O . VAL A 1 359 ? 20.772 -19.275 70.338 1.00 74.34 372 VAL A O 1
ATOM 1623 N N . ARG A 1 360 ? 20.586 -21.527 70.187 1.00 69.80 373 ARG A N 1
ATOM 1624 C CA . ARG A 1 360 ? 20.971 -21.607 68.772 1.00 68.24 373 ARG A CA 1
ATOM 1625 C C . ARG A 1 360 ? 20.005 -20.791 67.915 1.00 69.63 373 ARG A C 1
ATOM 1626 O O . ARG A 1 360 ? 20.431 -19.964 67.108 1.00 68.92 373 ARG A O 1
ATOM 1628 N N . GLN A 1 361 ? 18.709 -21.014 68.124 1.00 72.23 374 GLN A N 1
ATOM 1629 C CA . GLN A 1 361 ? 17.651 -20.236 67.458 1.00 76.48 374 GLN A CA 1
ATOM 1630 C C . GLN A 1 361 ? 17.834 -18.728 67.627 1.00 74.41 374 GLN A C 1
ATOM 1631 O O . GLN A 1 361 ? 17.773 -17.979 66.652 1.00 72.43 374 GLN A O 1
ATOM 1637 N N . GLU A 1 362 ? 18.046 -18.298 68.871 1.00 72.96 375 GLU A N 1
ATOM 1638 C CA . GLU A 1 362 ? 18.227 -16.878 69.179 1.00 71.47 375 GLU A CA 1
ATOM 1639 C C . GLU A 1 362 ? 19.443 -16.318 68.487 1.00 65.29 375 GLU A C 1
ATOM 1640 O O . GLU A 1 362 ? 19.356 -15.260 67.862 1.00 63.39 375 GLU A O 1
ATOM 1646 N N . LEU A 1 363 ? 20.568 -17.027 68.608 1.00 61.28 376 LEU A N 1
ATOM 1647 C CA . LEU A 1 363 ? 21.834 -16.583 68.005 1.00 59.41 376 LEU A CA 1
ATOM 1648 C C . LEU A 1 363 ? 21.724 -16.489 66.477 1.00 57.85 376 LEU A C 1
ATOM 1649 O O . LEU A 1 363 ? 22.266 -15.569 65.867 1.00 57.08 376 LEU A O 1
ATOM 1652 N N . VAL A 1 364 ? 20.990 -17.415 65.869 1.00 57.67 377 VAL A N 1
ATOM 1653 C CA . VAL A 1 364 ? 20.664 -17.322 64.442 1.00 58.98 377 VAL A CA 1
ATOM 1654 C C . VAL A 1 364 ? 19.904 -16.020 64.142 1.00 58.76 377 VAL A C 1
ATOM 1655 O O . VAL A 1 364 ? 20.375 -15.182 63.360 1.00 58.21 377 VAL A O 1
ATOM 1659 N N . HIS A 1 365 ? 18.742 -15.869 64.781 1.00 58.21 378 HIS A N 1
ATOM 1660 C CA . HIS A 1 365 ? 17.907 -14.670 64.652 1.00 56.35 378 HIS A CA 1
ATOM 1661 C C . HIS A 1 365 ? 18.742 -13.408 64.821 1.00 52.62 378 HIS A C 1
ATOM 1662 O O . HIS A 1 365 ? 18.674 -12.508 63.995 1.00 51.84 378 HIS A O 1
ATOM 1669 N N . ALA A 1 366 ? 19.550 -13.372 65.876 1.00 50.08 379 ALA A N 1
ATOM 1670 C CA . ALA A 1 366 ? 20.433 -12.240 66.143 1.00 48.79 379 ALA A CA 1
ATOM 1671 C C . ALA A 1 366 ? 21.329 -11.908 64.953 1.00 49.07 379 ALA A C 1
ATOM 1672 O O . ALA A 1 366 ? 21.392 -10.757 64.515 1.00 48.67 379 ALA A O 1
ATOM 1674 N N . ASN A 1 367 ? 22.001 -12.924 64.420 1.00 49.66 380 ASN A N 1
ATOM 1675 C CA . ASN A 1 367 ? 22.941 -12.725 63.313 1.00 49.50 380 ASN A CA 1
ATOM 1676 C C . ASN A 1 367 ? 22.293 -12.197 62.053 1.00 48.11 380 ASN A C 1
ATOM 1677 O O . ASN A 1 367 ? 22.919 -11.460 61.299 1.00 45.50 380 ASN A O 1
ATOM 1682 N N . GLN A 1 368 ? 21.040 -12.573 61.837 1.00 49.06 381 GLN A N 1
ATOM 1683 C CA . GLN A 1 368 ? 20.261 -12.001 60.753 1.00 51.20 381 GLN A CA 1
ATOM 1684 C C . GLN A 1 368 ? 20.077 -10.501 60.930 1.00 47.51 381 GLN A C 1
ATOM 1685 O O . GLN A 1 368 ? 20.281 -9.745 59.978 1.00 47.43 381 GLN A O 1
ATOM 1691 N N . ILE A 1 369 ? 19.748 -10.070 62.148 1.00 44.18 382 ILE A N 1
ATOM 1692 C CA . ILE A 1 369 ? 19.631 -8.629 62.450 1.00 41.85 382 ILE A CA 1
ATOM 1693 C C . ILE A 1 369 ? 20.954 -7.926 62.140 1.00 40.23 382 ILE A C 1
ATOM 1694 O O . ILE A 1 369 ? 20.990 -6.826 61.557 1.00 37.27 382 ILE A O 1
ATOM 1699 N N . PHE A 1 370 ? 22.033 -8.579 62.564 1.00 39.11 383 PHE A N 1
ATOM 1700 C CA . PHE A 1 370 ? 23.372 -8.076 62.353 1.00 39.05 383 PHE A CA 1
ATOM 1701 C C . PHE A 1 370 ? 23.744 -8.054 60.876 1.00 38.45 383 PHE A C 1
ATOM 1702 O O . PHE A 1 370 ? 24.497 -7.180 60.451 1.00 37.89 383 PHE A O 1
ATOM 1710 N N . ALA A 1 371 ? 23.241 -9.021 60.107 1.00 37.84 384 ALA A N 1
ATOM 1711 C CA . ALA A 1 371 ? 23.449 -9.037 58.660 1.00 36.56 384 ALA A CA 1
ATOM 1712 C C . ALA A 1 371 ? 22.748 -7.840 58.045 1.00 35.24 384 ALA A C 1
ATOM 1713 O O . ALA A 1 371 ? 23.409 -6.981 57.458 1.00 33.41 384 ALA A O 1
ATOM 1715 N N . GLN A 1 372 ? 21.429 -7.755 58.245 1.00 35.09 385 GLN A N 1
ATOM 1716 C CA . GLN A 1 372 ? 20.649 -6.561 57.884 1.00 36.31 385 GLN A CA 1
ATOM 1717 C C . GLN A 1 372 ? 21.367 -5.247 58.184 1.00 35.15 385 GLN A C 1
ATOM 1718 O O . GLN A 1 372 ? 21.090 -4.237 57.549 1.00 34.11 385 GLN A O 1
ATOM 1724 N N . ASN A 1 373 ? 22.228 -5.250 59.197 1.00 34.97 386 ASN A N 1
ATOM 1725 C CA . ASN A 1 373 ? 22.997 -4.079 59.573 1.00 34.80 386 ASN A CA 1
ATOM 1726 C C . ASN A 1 373 ? 24.513 -4.316 59.499 1.00 35.22 386 ASN A C 1
ATOM 1727 O O . ASN A 1 373 ? 25.181 -4.584 60.518 1.00 33.77 386 ASN A O 1
ATOM 1732 N N . PRO A 1 374 ? 25.067 -4.200 58.278 1.00 35.37 387 PRO A N 1
ATOM 1733 C CA . PRO A 1 374 ? 26.483 -4.505 58.083 1.00 34.79 387 PRO A CA 1
ATOM 1734 C C . PRO A 1 374 ? 27.451 -3.580 58.816 1.00 32.95 387 PRO A C 1
ATOM 1735 O O . PRO A 1 374 ? 28.518 -4.043 59.218 1.00 33.16 387 PRO A O 1
ATOM 1739 N N . SER A 1 375 ? 27.095 -2.306 58.994 1.00 30.93 388 SER A N 1
ATOM 1740 C CA . SER A 1 375 ? 28.016 -1.356 59.631 1.00 31.01 388 SER A CA 1
ATOM 1741 C C . SER A 1 375 ? 28.230 -1.582 61.148 1.00 31.60 388 SER A C 1
ATOM 1742 O O . SER A 1 375 ? 29.204 -1.088 61.729 1.00 32.40 388 SER A O 1
ATOM 1745 N N . TRP A 1 376 ? 27.342 -2.341 61.785 1.00 30.68 389 TRP A N 1
ATOM 1746 C CA . TRP A 1 376 ? 27.537 -2.693 63.186 1.00 28.34 389 TRP A CA 1
ATOM 1747 C C . TRP A 1 376 ? 28.664 -3.724 63.325 1.00 27.53 389 TRP A C 1
ATOM 1748 O O . TRP A 1 376 ? 28.569 -4.822 62.748 1.00 27.06 389 TRP A O 1
ATOM 1759 N N . PRO A 1 377 ? 29.710 -3.391 64.114 1.00 26.29 390 PRO A N 1
ATOM 1760 C CA . PRO A 1 377 ? 30.681 -4.400 64.511 1.00 25.71 390 PRO A CA 1
ATOM 1761 C C . PRO A 1 377 ? 29.988 -5.457 65.335 1.00 24.97 390 PRO A C 1
ATOM 1762 O O . PRO A 1 377 ? 29.026 -5.148 66.000 1.00 24.82 390 PRO A O 1
ATOM 1766 N N . VAL A 1 378 ? 30.458 -6.687 65.285 1.00 25.20 391 VAL A N 1
ATOM 1767 C CA . VAL A 1 378 ? 29.821 -7.752 66.032 1.00 26.36 391 VAL A CA 1
ATOM 1768 C C . VAL A 1 378 ? 30.859 -8.521 66.801 1.00 28.25 391 VAL A C 1
ATOM 1769 O O . VAL A 1 378 ? 31.575 -9.351 66.233 1.00 29.73 391 VAL A O 1
ATOM 1773 N N . ILE A 1 379 ? 30.899 -8.259 68.106 1.00 29.59 392 ILE A N 1
ATOM 1774 C CA . ILE A 1 379 ? 31.953 -8.743 68.971 1.00 29.28 392 ILE A CA 1
ATOM 1775 C C . ILE A 1 379 ? 31.535 -10.038 69.613 1.00 31.57 392 ILE A C 1
ATOM 1776 O O . ILE A 1 379 ? 30.499 -10.110 70.251 1.00 32.10 392 ILE A O 1
ATOM 1781 N N . ALA A 1 380 ? 32.341 -11.069 69.413 1.00 36.08 393 ALA A N 1
ATOM 1782 C CA . ALA A 1 380 ? 32.116 -12.347 70.055 1.00 40.81 393 ALA A CA 1
ATOM 1783 C C . ALA A 1 380 ? 32.604 -12.157 71.472 1.00 43.47 393 ALA A C 1
ATOM 1784 O O . ALA A 1 380 ? 33.712 -11.673 71.708 1.00 46.70 393 ALA A O 1
ATOM 1786 N N . VAL A 1 381 ? 31.760 -12.535 72.411 1.00 46.43 394 VAL A N 1
ATOM 1787 C CA . VAL A 1 381 ? 31.857 -12.043 73.770 1.00 47.13 394 VAL A CA 1
ATOM 1788 C C . VAL A 1 381 ? 32.193 -13.115 74.805 1.00 48.67 394 VAL A C 1
ATOM 1789 O O . VAL A 1 381 ? 32.798 -12.789 75.821 1.00 48.84 394 VAL A O 1
ATOM 1793 N N . THR A 1 382 ? 31.820 -14.376 74.549 1.00 51.06 395 THR A N 1
ATOM 1794 C CA . THR A 1 382 ? 32.008 -15.464 75.521 1.00 52.05 395 THR A CA 1
ATOM 1795 C C . THR A 1 382 ? 33.474 -15.675 75.822 1.00 51.27 395 THR A C 1
ATOM 1796 O O . THR A 1 382 ? 34.326 -15.529 74.940 1.00 51.49 395 THR A O 1
ATOM 1800 N N . GLY A 1 383 ? 33.756 -15.995 77.080 1.00 51.47 396 GLY A N 1
ATOM 1801 C CA . GLY A 1 383 ? 35.126 -16.179 77.548 1.00 53.83 396 GLY A CA 1
ATOM 1802 C C . GLY A 1 383 ? 36.059 -14.984 77.380 1.00 53.38 396 GLY A C 1
ATOM 1803 O O . GLY A 1 383 ? 37.278 -15.165 77.307 1.00 60.15 396 GLY A O 1
ATOM 1804 N N . LYS A 1 384 ? 35.497 -13.775 77.316 1.00 48.75 397 LYS A N 1
ATOM 1805 C CA . LYS A 1 384 ? 36.272 -12.540 77.290 1.00 45.46 397 LYS A CA 1
ATOM 1806 C C . LYS A 1 384 ? 35.829 -11.690 78.484 1.00 43.51 397 LYS A C 1
ATOM 1807 O O . LYS A 1 384 ? 34.654 -11.673 78.844 1.00 43.61 397 LYS A O 1
ATOM 1810 N N . ALA A 1 385 ? 36.777 -11.011 79.116 1.00 41.75 398 ALA A N 1
ATOM 1811 C CA . ALA A 1 385 ? 36.464 -10.109 80.215 1.00 40.64 398 ALA A CA 1
ATOM 1812 C C . ALA A 1 385 ? 35.772 -8.866 79.689 1.00 39.12 398 ALA A C 1
ATOM 1813 O O . ALA A 1 385 ? 35.970 -8.466 78.547 1.00 38.86 398 ALA A O 1
ATOM 1815 N N . ILE A 1 386 ? 34.970 -8.257 80.548 1.00 38.76 399 ILE A N 1
ATOM 1816 C CA . ILE A 1 386 ? 34.307 -6.993 80.246 1.00 38.96 399 ILE A CA 1
ATOM 1817 C C . ILE A 1 386 ? 35.331 -5.983 79.755 1.00 37.89 399 ILE A C 1
ATOM 1818 O O . ILE A 1 386 ? 35.188 -5.414 78.682 1.00 35.59 399 ILE A O 1
ATOM 1823 N N . GLU A 1 387 ? 36.368 -5.783 80.556 1.00 40.13 400 GLU A N 1
ATOM 1824 C CA . GLU A 1 387 ? 37.416 -4.816 80.244 1.00 41.21 400 GLU A CA 1
ATOM 1825 C C . GLU A 1 387 ? 38.089 -5.034 78.871 1.00 38.55 400 GLU A C 1
ATOM 1826 O O . GLU A 1 387 ? 38.479 -4.060 78.219 1.00 36.60 400 GLU A O 1
ATOM 1832 N N . GLU A 1 388 ? 38.193 -6.293 78.434 1.00 36.67 401 GLU A N 1
ATOM 1833 C CA . GLU A 1 388 ? 38.676 -6.616 77.084 1.00 36.14 401 GLU A CA 1
ATOM 1834 C C . GLU A 1 388 ? 37.704 -6.104 76.013 1.00 34.26 401 GLU A C 1
ATOM 1835 O O . GLU A 1 388 ? 38.055 -5.247 75.181 1.00 33.53 401 GLU A O 1
ATOM 1841 N N . THR A 1 389 ? 36.479 -6.626 76.063 1.00 31.36 402 THR A N 1
ATOM 1842 C CA . THR A 1 389 ? 35.396 -6.210 75.182 1.00 28.54 402 THR A CA 1
ATOM 1843 C C . THR A 1 389 ? 35.252 -4.697 75.150 1.00 27.27 402 THR A C 1
ATOM 1844 O O . THR A 1 389 ? 35.081 -4.119 74.099 1.00 27.19 402 THR A O 1
ATOM 1848 N N . ALA A 1 390 ? 35.325 -4.061 76.311 1.00 27.17 403 ALA A N 1
ATOM 1849 C CA . ALA A 1 390 ? 35.209 -2.607 76.409 1.00 26.94 403 ALA A CA 1
ATOM 1850 C C . ALA A 1 390 ? 36.253 -1.896 75.575 1.00 27.35 403 ALA A C 1
ATOM 1851 O O . ALA A 1 390 ? 35.956 -0.881 74.943 1.00 26.34 403 ALA A O 1
ATOM 1853 N N . ALA A 1 391 ? 37.477 -2.425 75.591 1.00 28.58 404 ALA A N 1
ATOM 1854 C CA . ALA A 1 391 ? 38.572 -1.842 74.818 1.00 30.06 404 ALA A CA 1
ATOM 1855 C C . ALA A 1 391 ? 38.345 -2.006 73.312 1.00 29.90 404 ALA A C 1
ATOM 1856 O O . ALA A 1 391 ? 38.545 -1.050 72.550 1.00 31.26 404 ALA A O 1
ATOM 1858 N N . VAL A 1 392 ? 37.908 -3.196 72.894 1.00 27.93 405 VAL A N 1
ATOM 1859 C CA . VAL A 1 392 ? 37.528 -3.419 71.494 1.00 26.59 405 VAL A CA 1
ATOM 1860 C C . VAL A 1 392 ? 36.567 -2.322 71.048 1.00 26.08 405 VAL A C 1
ATOM 1861 O O . VAL A 1 392 ? 36.845 -1.589 70.106 1.00 26.26 405 VAL A O 1
ATOM 1865 N N . ILE A 1 393 ? 35.462 -2.206 71.772 1.00 25.83 406 ILE A N 1
ATOM 1866 C CA . ILE A 1 393 ? 34.414 -1.253 71.458 1.00 26.19 406 ILE A CA 1
ATOM 1867 C C . ILE A 1 393 ? 34.995 0.142 71.417 1.00 27.00 406 ILE A C 1
ATOM 1868 O O . ILE A 1 393 ? 34.787 0.861 70.457 1.00 27.06 406 ILE A O 1
ATOM 1873 N N . LEU A 1 394 ? 35.735 0.520 72.445 1.00 28.79 407 LEU A N 1
ATOM 1874 C CA . LEU A 1 394 ? 36.244 1.884 72.513 1.00 30.78 407 LEU A CA 1
ATOM 1875 C C . LEU A 1 394 ? 37.258 2.204 71.423 1.00 32.60 407 LEU A C 1
ATOM 1876 O O . LEU A 1 394 ? 37.278 3.326 70.919 1.00 34.00 407 LEU A O 1
ATOM 1881 N N . GLY A 1 395 ? 38.080 1.228 71.045 1.00 33.35 408 GLY A N 1
ATOM 1882 C CA . GLY A 1 395 ? 39.008 1.410 69.930 1.00 34.77 408 GLY A CA 1
ATOM 1883 C C . GLY A 1 395 ? 38.258 1.762 68.662 1.00 36.07 408 GLY A C 1
ATOM 1884 O O . GLY A 1 395 ? 38.505 2.808 68.045 1.00 38.08 408 GLY A O 1
ATOM 1885 N N . ILE A 1 396 ? 37.307 0.897 68.317 1.00 35.38 409 ILE A N 1
ATOM 1886 C CA . ILE A 1 396 ? 36.413 1.103 67.184 1.00 33.74 409 ILE A CA 1
ATOM 1887 C C . ILE A 1 396 ? 35.696 2.439 67.297 1.00 35.21 409 ILE A C 1
ATOM 1888 O O . ILE A 1 396 ? 35.638 3.198 66.344 1.00 36.03 409 ILE A O 1
ATOM 1893 N N . LEU A 1 397 ? 35.139 2.718 68.463 1.00 38.37 410 LEU A N 1
ATOM 1894 C CA . LEU A 1 397 ? 34.378 3.947 68.649 1.00 41.08 410 LEU A CA 1
ATOM 1895 C C . LEU A 1 397 ? 35.240 5.167 68.383 1.00 44.31 410 LEU A C 1
ATOM 1896 O O . LEU A 1 397 ? 34.824 6.088 67.687 1.00 44.96 410 LEU A O 1
ATOM 1901 N N . HIS A 1 398 ? 36.434 5.162 68.961 1.00 48.57 411 HIS A N 1
ATOM 1902 C CA . HIS A 1 398 ? 37.336 6.299 68.866 1.00 51.00 411 HIS A CA 1
ATOM 1903 C C . HIS A 1 398 ? 37.924 6.415 67.478 1.00 51.74 411 HIS A C 1
ATOM 1904 O O . HIS A 1 398 ? 38.120 7.527 66.983 1.00 52.89 411 HIS A O 1
ATOM 1911 N N . ASP A 1 399 ? 38.194 5.270 66.858 1.00 52.65 412 ASP A N 1
ATOM 1912 C CA . ASP A 1 399 ? 38.709 5.241 65.500 1.00 56.82 412 ASP A CA 1
ATOM 1913 C C . ASP A 1 399 ? 37.752 5.940 64.532 1.00 56.00 412 ASP A C 1
ATOM 1914 O O . ASP A 1 399 ? 38.182 6.753 63.723 1.00 57.16 412 ASP A O 1
ATOM 1919 N N . ARG A 1 400 ? 36.464 5.630 64.635 1.00 55.81 413 ARG A N 1
ATOM 1920 C CA . ARG A 1 400 ? 35.435 6.300 63.839 1.00 55.62 413 ARG A CA 1
ATOM 1921 C C . ARG A 1 400 ? 35.270 7.756 64.286 1.00 59.30 413 ARG A C 1
ATOM 1922 O O . ARG A 1 400 ? 35.399 8.672 63.478 1.00 57.54 413 ARG A O 1
ATOM 1930 N N . LYS A 1 401 ? 34.996 7.945 65.582 1.00 67.73 414 LYS A N 1
ATOM 1931 C CA . LYS A 1 401 ? 34.738 9.271 66.184 1.00 71.72 414 LYS A CA 1
ATOM 1932 C C . LYS A 1 401 ? 35.792 10.299 65.794 1.00 76.45 414 LYS A C 1
ATOM 1933 O O . LYS A 1 401 ? 35.462 11.461 65.561 1.00 77.35 414 LYS A O 1
ATOM 1935 N N . GLN A 1 402 ? 37.050 9.858 65.727 1.00 84.08 415 GLN A N 1
ATOM 1936 C CA . GLN A 1 402 ? 38.140 10.663 65.190 1.00 90.64 415 GLN A CA 1
ATOM 1937 C C . GLN A 1 402 ? 38.995 9.833 64.229 1.00 90.82 415 GLN A C 1
ATOM 1938 O O . GLN A 1 402 ? 39.766 8.975 64.663 1.00 95.53 415 GLN A O 1
ATOM 1944 N N . LYS A 1 403 ? 38.866 10.107 62.930 1.00 89.99 416 LYS A N 1
ATOM 1945 C CA . LYS A 1 403 ? 39.599 9.368 61.895 1.00 91.53 416 LYS A CA 1
ATOM 1946 C C . LYS A 1 403 ? 41.067 9.786 61.913 1.00 89.73 416 LYS A C 1
ATOM 1947 O O . LYS A 1 403 ? 41.366 10.979 61.905 1.00 88.24 416 LYS A O 1
ATOM 1953 N N . CYS A 1 404 ? 41.967 8.801 61.944 1.00 90.82 417 CYS A N 1
ATOM 1954 C CA . CYS A 1 404 ? 43.412 9.038 62.084 1.00 90.80 417 CYS A CA 1
ATOM 1955 C C . CYS A 1 404 ? 44.260 8.124 61.205 1.00 89.34 417 CYS A C 1
ATOM 1956 O O . CYS A 1 404 ? 43.795 7.098 60.708 1.00 85.56 417 CYS A O 1
ATOM 1959 N N . SER A 1 405 ? 45.519 8.523 61.032 1.00 91.30 418 SER A N 1
ATOM 1960 C CA . SER A 1 405 ? 46.547 7.673 60.432 1.00 89.49 418 SER A CA 1
ATOM 1961 C C . SER A 1 405 ? 46.671 6.395 61.261 1.00 90.54 418 SER A C 1
ATOM 1962 O O . SER A 1 405 ? 46.477 5.280 60.754 1.00 82.06 418 SER A O 1
ATOM 1965 N N . MET A 1 406 ? 46.962 6.593 62.548 1.00 93.67 419 MET A N 1
ATOM 1966 C CA . MET A 1 406 ? 47.077 5.517 63.519 1.00 93.16 419 MET A CA 1
ATOM 1967 C C . MET A 1 406 ? 45.845 5.563 64.433 1.00 91.25 419 MET A C 1
ATOM 1968 O O . MET A 1 406 ? 45.570 6.605 65.039 1.00 84.84 419 MET A O 1
ATOM 1973 N N . PRO A 1 407 ? 45.087 4.445 64.521 1.00 91.61 420 PRO A N 1
ATOM 1974 C CA . PRO A 1 407 ? 43.892 4.411 65.378 1.00 93.12 420 PRO A CA 1
ATOM 1975 C C . PRO A 1 407 ? 44.235 4.267 66.873 1.00 92.99 420 PRO A C 1
ATOM 1976 O O . PRO A 1 407 ? 45.021 3.383 67.232 1.00 91.61 420 PRO A O 1
ATOM 1980 N N . ARG A 1 408 ? 43.668 5.135 67.724 1.00 90.10 421 ARG A N 1
ATOM 1981 C CA . ARG A 1 408 ? 43.938 5.108 69.180 1.00 85.02 421 ARG A CA 1
ATOM 1982 C C . ARG A 1 408 ? 43.023 5.977 70.052 1.00 77.65 421 ARG A C 1
ATOM 1983 O O . ARG A 1 408 ? 42.515 7.010 69.612 1.00 76.89 421 ARG A O 1
ATOM 1991 N N . ILE A 1 409 ? 42.865 5.551 71.306 1.00 68.66 422 ILE A N 1
ATOM 1992 C CA . ILE A 1 409 ? 41.976 6.208 72.265 1.00 62.91 422 ILE A CA 1
ATOM 1993 C C . ILE A 1 409 ? 42.759 7.318 72.962 1.00 60.63 422 ILE A C 1
ATOM 1994 O O . ILE A 1 409 ? 43.791 7.055 73.586 1.00 59.78 422 ILE A O 1
ATOM 1999 N N . SER A 1 410 ? 42.253 8.546 72.867 1.00 59.77 423 SER A N 1
ATOM 2000 C CA . SER A 1 410 ? 42.999 9.744 73.252 1.00 59.35 423 SER A CA 1
ATOM 2001 C C . SER A 1 410 ? 42.239 10.556 74.280 1.00 58.48 423 SER A C 1
ATOM 2002 O O . SER A 1 410 ? 41.029 10.706 74.157 1.00 60.25 423 SER A O 1
ATOM 2005 N N . LYS A 1 411 ? 42.953 11.083 75.279 1.00 59.18 424 LYS A N 1
ATOM 2006 C CA . LYS A 1 411 ? 42.369 11.953 76.317 1.00 60.63 424 LYS A CA 1
ATOM 2007 C C . LYS A 1 411 ? 43.282 13.150 76.578 1.00 61.23 424 LYS A C 1
ATOM 2008 O O . LYS A 1 411 ? 44.501 12.994 76.699 1.00 57.53 424 LYS A O 1
ATOM 2012 N N . ARG A 1 412 ? 42.673 14.334 76.662 1.00 65.18 425 ARG A N 1
ATOM 2013 C CA . ARG A 1 412 ? 43.364 15.570 77.036 1.00 69.88 425 ARG A CA 1
ATOM 2014 C C . ARG A 1 412 ? 43.322 15.707 78.562 1.00 73.33 425 ARG A C 1
ATOM 2015 O O . ARG A 1 412 ? 42.334 15.332 79.198 1.00 73.29 425 ARG A O 1
ATOM 2018 N N . TYR A 1 413 ? 44.416 16.210 79.137 1.00 79.52 426 TYR A N 1
ATOM 2019 C CA . TYR A 1 413 ? 44.516 16.521 80.570 1.00 80.36 426 TYR A CA 1
ATOM 2020 C C . TYR A 1 413 ? 44.917 17.994 80.704 1.00 86.84 426 TYR A C 1
ATOM 2021 O O . TYR A 1 413 ? 45.673 18.541 79.889 1.00 90.92 426 TYR A O 1
#

Organism: Zea mays (NCBI:txid4577)

InterPro domains:
  IPR005177 Bifunctional kinase-pyrophosphorylase [NF003742] (138-415)
  IPR005177 Bifunctional kinase-pyrophosphorylase [PF03618] (140-407)
  IPR005177 Bifunctional kinase-pyrophosphorylase [PTHR31756] (28-426)
  IPR017409 Pyruvate Pi dikinase regulator, chloroplast [PIRSF038149] (1-426)
  IPR026565 Putative pyruvate, phosphate dikinase regulatory protein [MF_00921] (138-412)

Foldseek 3Di:
DDDAQPFAEAEQEELADSVVVVVVVVVVCVVCCVCVVVPVGDYYYHYYHNCNDDVSLLVVLVVCLVRQYEYEYEALAVVSVVSNVVSCVVSVHHYDDPPPVVVVVVCVVVVHDGPSDDQPDPPPHPCDDPQQVLLVVLLVLQVVDDPVPQLVLLQVWQAEEEEADPFPQNVLSNVVSNNRTNYGYWHQDPPDDGDPSNVVHDLLRYAYEAEDPVLVPCVNVVRRVVSVVVCVVPVVHHYYHGRPDDSVRVNVVSQQSSQCVVDPDPDGDDDDDD

B-factor: mean 59.51, std 25.85, range [10.17, 135.11]

Radius of gyration: 23.85 Å; Cα contacts (8 Å, |Δi|>4): 379; chains: 1; bounding box: 57×49×60 Å

Nearest PDB structures (foldseek):
  5d0n-assembly1_A  TM=1.004E+00  e=2.041E-58  Zea mays
  2lr0-assembly1_A  TM=5.208E-01  e=1.233E-01  synthetic construct
  7u5s-assembly1_B  TM=1.845E-01  e=1.474E-02  Candida albicans
  6hqv-assembly1_A  TM=1.477E-01  e=2.472E+00  Thermochaetoides thermophila DSM 1495